Protein AF-A0A7S2CGA9-F1 (afdb_monomer_lite)

Secondary structure (DSSP, 8-state):
--TTS---HHHHHHHHHHHHHHHHHTT--TTS-HHHHHHTTHHHHHHHHHHHHHHHHHH-SSHHHHHHHHHHHHHHHHHHHHSGGGTTTGGG-SSGGG--GGGGT-TTS---SS--GGG-TTHHHHHHHHHHHHHHHHHHHT-TT-HHHHHHHHT--S-----TT------SEETTEE-HHHHHHSHHHHHHHHT-HHHHT---

Sequence (204 aa):
FRRSGEIIRDNVVRAAQLFEQSINVGRCSDQQTVEEWLEGACDIRFGQAAILYNWLGETDTDAAQGQSFTERAQGLLQYLKGTPRFADVAKSWSSPLQINFNQLRFPDVPSRPFWDASKVPLARFFEENFHVFKAELEAIVNDPRDLYEVLRREDGSVESLATPGGWDAVRIVRYGHWFDLFCEMAPRTCELLRSRPELVNCPY

pLDDT: mean 88.88, std 10.61, range [46.53, 98.44]

InterPro domains:
  IPR007803 Aspartyl/asparaginy/proline hydroxylase [PF05118] (127-200)
  IPR027443 Isopenicillin N synthase-like superfamily [G3DSA:2.60.120.330] (104-204)

Foldseek 3Di:
DPPVPDDPLVVLVVQLVVLVVLLVVLVPDLPDDPVSCVVSVNLVSLLSNLVSLQVCLVPDPDVVSSVVSPVVSVVSLVRVCSRPLQVQQSVVDPGSVQRDPCCSVVSNDGRDPDDDLVPVPCSVVCVVCVVLVVVLVVCCCPPPVNNVVVQCVVDPDPPFPPDPPDDTDGDQDDQLDGDVSSCVSRVVVNVSQVVDCCNNVVVD

Organism: NCBI:txid327968

Radius of gyration: 22.38 Å; chains: 1; bounding box: 48×43×55 Å

Structure (mmCIF, N/CA/C/O backbone):
data_AF-A0A7S2CGA9-F1
#
_entry.id   AF-A0A7S2CGA9-F1
#
loop_
_atom_site.group_PDB
_atom_site.id
_atom_site.type_symbol
_atom_site.label_atom_id
_atom_site.label_alt_id
_atom_site.label_comp_id
_atom_site.label_asym_id
_atom_site.label_entity_id
_atom_site.label_seq_id
_atom_site.pdbx_PDB_ins_code
_atom_site.Cartn_x
_atom_site.Cartn_y
_atom_site.Cartn_z
_atom_site.occupancy
_atom_site.B_iso_or_equiv
_atom_site.auth_seq_id
_atom_site.auth_comp_id
_atom_site.auth_asym_id
_atom_site.auth_atom_id
_atom_site.pdbx_PDB_model_num
ATOM 1 N N . PHE A 1 1 ? -4.085 -19.700 11.634 1.00 64.56 1 PHE A N 1
ATOM 2 C CA . PHE A 1 1 ? -4.789 -20.714 10.830 1.00 64.56 1 PHE A CA 1
ATOM 3 C C . PHE A 1 1 ? -4.443 -22.097 11.353 1.00 64.56 1 PHE A C 1
ATOM 5 O O . PHE A 1 1 ? -3.325 -22.286 11.827 1.00 64.56 1 PHE A O 1
ATOM 12 N N . ARG A 1 2 ? -5.372 -23.053 11.301 1.00 75.38 2 ARG A N 1
ATOM 13 C CA . ARG A 1 2 ? -5.038 -24.480 11.429 1.00 75.38 2 ARG A CA 1
ATOM 14 C C . ARG A 1 2 ? -4.412 -24.972 10.120 1.00 75.38 2 ARG A C 1
ATOM 16 O O . ARG A 1 2 ? -4.508 -24.296 9.099 1.00 75.38 2 ARG A O 1
ATOM 23 N N . ARG A 1 3 ? -3.815 -26.171 10.125 1.00 70.06 3 ARG A N 1
ATOM 24 C CA . ARG A 1 3 ? -3.299 -26.812 8.895 1.00 70.06 3 ARG A CA 1
ATOM 25 C C . ARG A 1 3 ? -4.372 -26.985 7.810 1.00 70.06 3 ARG A C 1
ATOM 27 O O . ARG A 1 3 ? -4.032 -27.043 6.641 1.00 70.06 3 ARG A O 1
ATOM 34 N N . SER A 1 4 ? -5.646 -27.028 8.198 1.00 77.44 4 SER A N 1
ATOM 35 C CA . SER A 1 4 ? -6.805 -27.072 7.301 1.00 77.44 4 SER A CA 1
ATOM 36 C C . SER A 1 4 ? -7.130 -25.739 6.612 1.00 77.44 4 SER A C 1
ATOM 38 O O . SER A 1 4 ? -8.080 -25.686 5.842 1.00 77.44 4 SER A O 1
ATOM 40 N N . GLY A 1 5 ? -6.413 -24.652 6.918 1.00 78.44 5 GLY A N 1
ATOM 41 C CA . GLY A 1 5 ? -6.766 -23.302 6.464 1.00 78.44 5 GLY A CA 1
ATOM 42 C C . GLY A 1 5 ? -7.873 -22.640 7.294 1.00 78.44 5 GLY A C 1
ATOM 43 O O . GLY A 1 5 ? -8.221 -21.492 7.045 1.00 78.44 5 GLY A O 1
ATOM 44 N N . GLU A 1 6 ? -8.395 -23.317 8.320 1.00 84.12 6 GLU A N 1
ATOM 45 C CA . GLU A 1 6 ? -9.411 -22.757 9.214 1.00 84.12 6 GLU A CA 1
ATOM 46 C C . GLU A 1 6 ? -8.840 -21.595 10.044 1.00 84.12 6 GLU A C 1
ATOM 48 O O . GLU A 1 6 ? -7.751 -21.691 10.633 1.00 84.12 6 GLU A O 1
ATOM 53 N N . ILE A 1 7 ? -9.584 -20.492 10.116 1.00 85.75 7 ILE A N 1
ATOM 54 C CA . ILE A 1 7 ? -9.244 -19.346 10.959 1.00 85.75 7 ILE A CA 1
ATOM 55 C C . ILE A 1 7 ? -9.584 -19.687 12.410 1.00 85.75 7 ILE A C 1
ATOM 57 O O . ILE A 1 7 ? -10.719 -20.008 12.742 1.00 85.75 7 ILE A O 1
ATOM 61 N N . ILE A 1 8 ? -8.595 -19.582 13.298 1.00 90.56 8 ILE A N 1
ATOM 62 C CA . ILE A 1 8 ? -8.814 -19.742 14.740 1.00 90.56 8 ILE A CA 1
ATOM 63 C C . ILE A 1 8 ? -9.355 -18.407 15.257 1.00 90.56 8 ILE A C 1
ATOM 65 O O . ILE A 1 8 ? -8.571 -17.514 15.579 1.00 90.56 8 ILE A O 1
ATOM 69 N N . ARG A 1 9 ? -10.684 -18.258 15.281 1.00 92.12 9 ARG A N 1
ATOM 70 C CA . ARG A 1 9 ? -11.374 -16.999 15.616 1.00 92.12 9 ARG A CA 1
ATOM 71 C C . ARG A 1 9 ? -10.927 -16.414 16.958 1.00 92.12 9 ARG A C 1
ATOM 73 O O . ARG A 1 9 ? -10.619 -15.230 17.022 1.00 92.12 9 ARG A O 1
ATOM 80 N N . ASP A 1 10 ? -10.763 -17.248 17.983 1.00 94.38 10 ASP A N 1
ATOM 81 C CA . ASP A 1 10 ? -10.274 -16.818 19.303 1.00 94.38 10 ASP A CA 1
ATOM 82 C C . ASP A 1 10 ? -8.905 -16.131 19.243 1.00 94.38 10 ASP A C 1
ATOM 84 O O . ASP A 1 10 ? -8.650 -15.183 19.985 1.00 94.38 10 ASP A O 1
ATOM 88 N N . ASN A 1 11 ? -8.019 -16.566 18.341 1.00 94.56 11 ASN A N 1
ATOM 89 C CA . ASN A 1 11 ? -6.725 -15.910 18.159 1.00 94.56 11 ASN A CA 1
ATOM 90 C C . ASN A 1 11 ? -6.893 -14.522 17.535 1.00 94.56 11 ASN A C 1
ATOM 92 O O . ASN A 1 11 ? -6.149 -13.614 17.891 1.00 94.56 11 ASN A O 1
ATOM 96 N N . VAL A 1 12 ? -7.870 -14.348 16.639 1.00 95.56 12 VAL A N 1
ATOM 97 C CA . VAL A 1 12 ? -8.197 -13.045 16.043 1.00 95.56 12 VAL A CA 1
ATOM 98 C C . VAL A 1 12 ? -8.766 -12.103 17.106 1.00 95.56 12 VAL A C 1
ATOM 100 O O . VAL A 1 12 ? -8.309 -10.969 17.214 1.00 95.56 12 VAL A O 1
ATOM 103 N N . VAL A 1 13 ? -9.681 -12.589 17.954 1.00 97.19 13 VAL A N 1
ATOM 104 C CA . VAL A 1 13 ? -10.225 -11.825 19.093 1.00 97.19 13 VAL A CA 1
ATOM 105 C C . VAL A 1 13 ? -9.109 -11.389 20.042 1.00 97.19 13 VAL A C 1
ATOM 107 O O . VAL A 1 13 ? -9.005 -10.208 20.368 1.00 97.19 13 VAL A O 1
ATOM 110 N N . ARG A 1 14 ? -8.233 -12.318 20.448 1.00 97.62 14 ARG A N 1
ATOM 111 C CA . ARG A 1 14 ? -7.096 -12.012 21.331 1.00 97.62 14 ARG A CA 1
ATOM 112 C C . ARG A 1 14 ? -6.120 -11.026 20.698 1.00 97.62 14 ARG A C 1
ATOM 114 O O . ARG A 1 14 ? -5.618 -10.153 21.395 1.00 97.62 14 ARG A O 1
ATOM 121 N N . ALA A 1 15 ? -5.862 -11.140 19.396 1.00 97.19 15 ALA A N 1
ATOM 122 C CA . ALA A 1 15 ? -5.011 -10.196 18.680 1.00 97.19 15 ALA A CA 1
ATOM 123 C C . ALA A 1 15 ? -5.624 -8.787 18.658 1.00 97.19 15 ALA A C 1
ATOM 125 O O . ALA A 1 15 ? -4.931 -7.826 18.982 1.00 97.19 15 ALA A O 1
ATOM 126 N N . ALA A 1 16 ? -6.922 -8.663 18.355 1.00 97.38 16 ALA A N 1
ATOM 127 C CA . ALA A 1 16 ? -7.625 -7.379 18.366 1.00 97.38 16 ALA A CA 1
ATOM 128 C C . ALA A 1 16 ? -7.571 -6.719 19.755 1.00 97.38 16 ALA A C 1
ATOM 130 O O . ALA A 1 16 ? -7.212 -5.548 19.883 1.00 97.38 16 ALA A O 1
ATOM 131 N N . GLN A 1 17 ? -7.833 -7.505 20.805 1.00 97.88 17 GLN A N 1
ATOM 132 C CA . GLN A 1 17 ? -7.753 -7.055 22.196 1.00 97.88 17 GLN A CA 1
ATOM 133 C C . GLN A 1 17 ? -6.335 -6.645 22.597 1.00 97.88 17 GLN A C 1
ATOM 135 O O . GLN A 1 17 ? -6.172 -5.642 23.284 1.00 97.88 17 GLN A O 1
ATOM 140 N N . LEU A 1 18 ? -5.310 -7.387 22.171 1.00 97.88 18 LEU A N 1
ATOM 141 C CA . LEU A 1 18 ? -3.916 -7.052 22.456 1.00 97.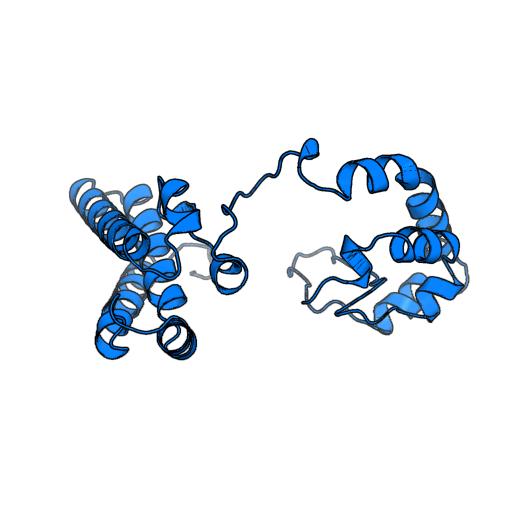88 18 LEU A CA 1
ATOM 142 C C . LEU A 1 18 ? -3.522 -5.718 21.813 1.00 97.88 18 LEU A C 1
ATOM 144 O O . LEU A 1 18 ? -2.912 -4.881 22.479 1.00 97.88 18 LEU A O 1
ATOM 148 N N . PHE A 1 19 ? -3.891 -5.494 20.548 1.00 97.31 19 PHE A N 1
ATOM 149 C CA . PHE A 1 19 ? -3.628 -4.220 19.880 1.00 97.31 19 PHE A CA 1
ATOM 150 C C . PHE A 1 19 ? -4.334 -3.062 20.584 1.00 97.31 19 PHE A C 1
ATOM 152 O O . PHE A 1 19 ? -3.702 -2.052 20.880 1.00 97.31 19 PHE A O 1
ATOM 159 N N . GLU A 1 20 ? -5.599 -3.220 20.952 1.00 97.44 20 GLU A N 1
ATOM 160 C CA . GLU A 1 20 ? -6.330 -2.182 21.679 1.00 97.44 20 GLU A CA 1
ATOM 161 C C . GLU A 1 20 ? -5.778 -1.932 23.089 1.00 97.44 20 GLU A C 1
ATOM 163 O O . GLU A 1 20 ? -5.650 -0.789 23.513 1.00 97.44 20 GLU A O 1
ATOM 168 N N . GLN A 1 21 ? -5.371 -2.970 23.820 1.00 97.81 21 GLN A N 1
ATOM 169 C CA . GLN A 1 21 ? -4.678 -2.792 25.099 1.00 97.81 21 GLN A CA 1
ATOM 170 C C . GLN A 1 21 ? -3.355 -2.044 24.911 1.00 97.81 21 GLN A C 1
ATOM 172 O O . GLN A 1 21 ? -3.010 -1.175 25.714 1.00 97.81 21 GLN A O 1
ATOM 177 N N . SER A 1 22 ? -2.633 -2.340 23.827 1.00 97.44 22 SER A N 1
ATOM 178 C CA . SER A 1 22 ? -1.365 -1.685 23.519 1.00 97.44 22 SER A CA 1
ATOM 179 C C . SER A 1 22 ? -1.512 -0.194 23.201 1.00 97.44 22 SER A C 1
ATOM 181 O O . SER A 1 22 ? -0.554 0.543 23.415 1.00 97.44 22 SER A O 1
ATOM 183 N N . ILE A 1 23 ? -2.690 0.276 22.765 1.00 96.88 23 ILE A N 1
ATOM 184 C CA . ILE A 1 23 ? -2.993 1.713 22.612 1.00 96.88 23 ILE A CA 1
ATOM 185 C C . ILE A 1 23 ? -2.810 2.425 23.956 1.00 96.88 23 ILE A C 1
ATOM 187 O O . ILE A 1 23 ? -2.086 3.416 24.044 1.00 96.88 23 ILE A O 1
ATOM 191 N N . ASN A 1 24 ? -3.401 1.870 25.017 1.00 95.81 24 ASN A N 1
ATOM 192 C CA . ASN A 1 24 ? -3.330 2.440 26.361 1.00 95.81 24 ASN A CA 1
ATOM 193 C C . ASN A 1 24 ? -1.925 2.308 26.963 1.00 95.81 24 ASN A C 1
ATOM 195 O O . ASN A 1 24 ? -1.390 3.270 27.511 1.00 95.81 24 ASN A O 1
ATOM 199 N N . VAL A 1 25 ? -1.301 1.130 26.837 1.00 96.19 25 VAL A N 1
ATOM 200 C CA . VAL A 1 25 ? 0.060 0.884 27.355 1.00 96.19 25 VAL A CA 1
ATOM 201 C C . VAL A 1 25 ? 1.086 1.776 26.658 1.00 96.19 25 VAL A C 1
ATOM 203 O O . VAL A 1 25 ? 1.970 2.330 27.307 1.00 96.19 25 VAL A O 1
ATOM 206 N N . GLY A 1 26 ? 0.939 1.949 25.346 1.00 92.25 26 GLY A N 1
ATOM 207 C CA . GLY A 1 26 ? 1.765 2.823 24.524 1.00 92.25 26 GLY A CA 1
ATOM 208 C C . GLY A 1 26 ? 1.420 4.306 24.631 1.00 92.25 26 GLY A C 1
ATOM 209 O O . GLY A 1 26 ? 2.071 5.108 23.970 1.00 92.25 26 GLY A O 1
ATOM 210 N N . ARG A 1 27 ? 0.426 4.667 25.459 1.00 94.75 27 ARG A N 1
ATOM 211 C CA . ARG A 1 27 ? -0.021 6.045 25.719 1.00 94.75 27 ARG A CA 1
ATOM 212 C C . ARG A 1 27 ? -0.385 6.823 24.455 1.00 94.75 27 ARG A C 1
ATOM 214 O O . ARG A 1 27 ? -0.149 8.025 24.389 1.00 94.75 27 ARG A O 1
ATOM 221 N N . CYS A 1 28 ? -0.963 6.140 23.474 1.00 94.56 28 CYS A N 1
ATOM 222 C CA . CYS A 1 28 ? -1.395 6.781 22.244 1.00 94.56 28 CYS A CA 1
ATOM 223 C C . CYS A 1 28 ? -2.512 7.786 22.550 1.00 94.56 28 CYS A C 1
ATOM 225 O O . CYS A 1 28 ? -3.585 7.394 23.011 1.00 94.56 28 CYS A O 1
ATOM 227 N N . SER A 1 29 ? -2.236 9.071 22.330 1.00 93.88 29 SER A N 1
ATOM 228 C CA . SER A 1 29 ? -3.147 10.190 22.606 1.00 93.88 29 SER A CA 1
ATOM 229 C C . SER A 1 29 ? -3.148 11.227 21.479 1.00 93.88 29 SER A C 1
ATOM 231 O O . SER A 1 29 ? -2.091 11.565 20.953 1.00 93.88 29 SER A O 1
ATOM 233 N N . ASP A 1 30 ? -4.317 11.734 21.098 1.00 89.38 30 ASP A N 1
ATOM 234 C CA . ASP A 1 30 ? -4.511 12.763 20.064 1.00 89.38 30 ASP A CA 1
ATOM 235 C C . ASP A 1 30 ? -3.809 14.095 20.387 1.00 89.38 30 ASP A C 1
ATOM 237 O O . ASP A 1 30 ? -3.682 14.964 19.525 1.00 89.38 30 ASP A O 1
ATOM 241 N N . GLN A 1 31 ? -3.317 14.229 21.619 1.00 91.19 31 GLN A N 1
ATOM 242 C CA . GLN A 1 31 ? -2.488 15.330 22.100 1.00 91.19 31 GLN A CA 1
ATOM 243 C C . GLN A 1 31 ? -0.994 15.169 21.779 1.00 91.19 31 GLN A C 1
ATOM 245 O O . GLN A 1 31 ? -0.240 16.126 21.954 1.00 91.19 31 GLN A O 1
ATOM 250 N N . GLN A 1 32 ? -0.546 13.981 21.363 1.00 91.69 32 GLN A N 1
ATOM 251 C CA . GLN A 1 32 ? 0.849 13.744 20.988 1.00 91.69 32 GLN A CA 1
ATOM 252 C C . GLN A 1 32 ? 1.190 14.443 19.675 1.00 91.69 32 GLN A C 1
ATOM 254 O O . GLN A 1 32 ? 0.353 14.623 18.786 1.00 91.69 32 GLN A O 1
ATOM 259 N N . THR A 1 33 ? 2.463 14.791 19.525 1.00 91.19 33 THR A N 1
ATOM 260 C CA . THR A 1 33 ? 2.998 15.200 18.231 1.00 91.19 33 THR A CA 1
ATOM 261 C C . THR A 1 33 ? 2.936 14.043 17.229 1.00 91.19 33 THR A C 1
ATOM 263 O O . THR A 1 33 ? 2.866 12.864 17.582 1.00 91.19 33 THR A O 1
ATOM 266 N N . VAL A 1 34 ? 2.991 14.378 15.939 1.00 88.19 34 VAL A N 1
ATOM 267 C CA . VAL A 1 34 ? 3.002 13.378 14.860 1.00 88.19 34 VAL A CA 1
ATOM 268 C C . VAL A 1 34 ? 4.208 12.433 14.971 1.00 88.19 34 VAL A C 1
ATOM 270 O O . VAL A 1 34 ? 4.086 11.259 14.628 1.00 88.19 34 VAL A O 1
ATOM 273 N N . GLU A 1 35 ? 5.348 12.936 15.445 1.00 89.56 35 GLU A N 1
ATOM 274 C CA . GLU A 1 35 ? 6.585 12.171 15.625 1.00 89.56 35 GLU A CA 1
ATOM 275 C C . GLU A 1 35 ? 6.451 11.158 16.767 1.00 89.56 35 GLU A C 1
ATOM 277 O O . GLU A 1 35 ? 6.624 9.963 16.539 1.00 89.56 35 GLU A O 1
ATOM 282 N N . GLU A 1 36 ? 5.994 11.592 17.944 1.00 92.38 36 GLU A N 1
ATOM 283 C CA . GLU A 1 36 ? 5.721 10.701 19.083 1.00 92.38 36 GLU A CA 1
ATOM 284 C C . GLU A 1 36 ? 4.691 9.616 18.733 1.00 92.38 36 GLU A C 1
ATOM 286 O O . GLU A 1 36 ? 4.816 8.464 19.152 1.00 92.38 36 GLU A O 1
ATOM 291 N N . TRP A 1 37 ? 3.679 9.966 17.933 1.00 90.88 37 TRP A N 1
ATOM 292 C CA . TRP A 1 37 ? 2.669 9.019 17.464 1.00 90.88 37 TRP A CA 1
ATOM 293 C C . TRP A 1 37 ? 3.280 7.907 16.595 1.00 90.88 37 TRP A C 1
ATOM 295 O O . TRP A 1 37 ? 2.900 6.738 16.720 1.00 90.88 37 TRP A O 1
ATOM 305 N N . LEU A 1 38 ? 4.231 8.265 15.724 1.00 88.81 38 LEU A N 1
ATOM 306 C CA . LEU A 1 38 ? 4.939 7.341 14.837 1.00 88.81 38 LEU A CA 1
ATOM 307 C C . LEU A 1 38 ? 5.965 6.482 15.570 1.00 88.81 38 LEU A C 1
ATOM 309 O O . LEU A 1 38 ? 5.985 5.270 15.373 1.00 88.81 38 LEU A O 1
ATOM 313 N N . GLU A 1 39 ? 6.797 7.083 16.419 1.00 90.56 39 GLU A N 1
ATOM 314 C CA . GLU A 1 39 ? 7.760 6.351 17.251 1.00 90.56 39 GLU A CA 1
ATOM 315 C C . GLU A 1 39 ? 7.043 5.374 18.181 1.00 90.56 39 GLU A C 1
ATOM 317 O O . GLU A 1 39 ? 7.476 4.241 18.402 1.00 90.56 39 GLU A O 1
ATOM 322 N N . GLY A 1 40 ? 5.880 5.799 18.671 1.00 91.88 40 GLY A N 1
ATOM 323 C CA . GLY A 1 40 ? 4.967 4.962 19.412 1.00 91.88 40 GLY A CA 1
ATOM 324 C C . GLY A 1 40 ? 4.318 3.868 18.571 1.00 91.88 40 GLY A C 1
ATOM 325 O O . GLY A 1 40 ? 3.756 2.972 19.174 1.00 91.88 40 GLY A O 1
ATOM 326 N N . ALA A 1 41 ? 4.362 3.873 17.237 1.00 92.44 41 ALA A N 1
ATOM 327 C CA . ALA A 1 41 ? 3.596 2.965 16.371 1.00 92.44 41 ALA A CA 1
ATOM 328 C C . ALA A 1 41 ? 2.079 2.976 16.667 1.00 92.44 41 ALA A C 1
ATOM 330 O O . ALA A 1 41 ? 1.400 1.944 16.614 1.00 92.44 41 ALA A O 1
ATOM 331 N N . CYS A 1 42 ? 1.537 4.133 17.051 1.00 92.81 42 CYS A N 1
ATOM 332 C CA . CYS A 1 42 ? 0.147 4.259 17.482 1.00 92.81 42 CYS A CA 1
ATOM 333 C C . CYS A 1 42 ? -0.846 4.015 16.343 1.00 92.81 42 CYS A C 1
ATOM 335 O O . CYS A 1 42 ? -1.874 3.370 16.536 1.00 92.81 42 CYS A O 1
ATOM 337 N N . ASP A 1 43 ? -0.509 4.440 15.133 1.00 88.81 43 ASP A N 1
ATOM 338 C CA . ASP A 1 43 ? -1.271 4.163 13.919 1.00 88.81 43 ASP A CA 1
ATOM 339 C C . ASP A 1 43 ? -1.431 2.648 13.657 1.00 88.81 43 ASP A C 1
ATOM 341 O O . ASP A 1 43 ? -2.539 2.204 13.358 1.00 88.81 43 ASP A O 1
ATOM 345 N N . ILE A 1 44 ? -0.377 1.841 13.863 1.00 90.56 44 ILE A N 1
ATOM 346 C CA . ILE A 1 44 ? -0.417 0.386 13.677 1.00 90.56 44 ILE A CA 1
ATOM 347 C C . ILE A 1 44 ? -1.372 -0.215 14.702 1.00 90.56 44 ILE A C 1
ATOM 349 O O . ILE A 1 44 ? -2.209 -1.045 14.356 1.00 90.56 44 ILE A O 1
ATOM 353 N N . ARG A 1 45 ? -1.278 0.212 15.964 1.00 94.06 45 ARG A N 1
ATOM 354 C CA . ARG A 1 45 ? -2.116 -0.323 17.046 1.00 94.06 45 ARG A CA 1
ATOM 355 C C . ARG A 1 45 ? -3.595 -0.048 16.809 1.00 94.06 45 ARG A C 1
ATOM 357 O O . ARG A 1 45 ? -4.401 -0.974 16.872 1.00 94.06 45 ARG A O 1
ATOM 364 N N . PHE A 1 46 ? -3.939 1.199 16.495 1.00 93.88 46 PHE A N 1
ATOM 365 C CA . PHE A 1 46 ? -5.314 1.576 16.181 1.00 93.88 46 PHE A CA 1
ATOM 366 C C . PHE A 1 46 ? -5.811 0.905 14.898 1.00 93.88 46 PHE A C 1
ATOM 368 O O . PHE A 1 46 ? -6.885 0.303 14.904 1.00 93.88 46 PHE A O 1
ATOM 375 N N . GLY A 1 47 ? -5.033 0.970 13.814 1.00 91.12 47 GLY A N 1
ATOM 376 C CA . GLY A 1 47 ? -5.414 0.424 12.515 1.00 91.12 47 GLY A CA 1
ATOM 377 C C . GLY A 1 47 ? -5.629 -1.088 12.555 1.00 91.12 47 GLY A C 1
ATOM 378 O O . GLY A 1 47 ? -6.664 -1.572 12.102 1.00 91.12 47 GLY A O 1
ATOM 379 N N . GLN A 1 48 ? -4.706 -1.842 13.162 1.00 92.62 48 GLN A N 1
ATOM 380 C CA . GLN A 1 48 ? -4.836 -3.297 13.286 1.00 92.62 48 GLN A CA 1
ATOM 381 C C . GLN A 1 48 ? -6.017 -3.687 14.176 1.00 92.62 48 GLN A C 1
ATOM 383 O O . GLN A 1 48 ? -6.796 -4.561 13.796 1.00 92.62 48 GLN A O 1
ATOM 388 N N . ALA A 1 49 ? -6.210 -3.024 15.323 1.00 95.81 49 ALA A N 1
ATOM 389 C CA . ALA A 1 49 ? -7.377 -3.281 16.166 1.00 95.81 49 ALA A CA 1
ATOM 390 C C . ALA A 1 49 ? -8.690 -3.023 15.403 1.00 95.81 49 ALA A C 1
ATOM 392 O O . ALA A 1 49 ? -9.581 -3.873 15.414 1.00 95.81 49 ALA A O 1
ATOM 393 N N . ALA A 1 50 ? -8.795 -1.897 14.689 1.00 94.94 50 ALA A N 1
ATOM 394 C CA . ALA A 1 50 ? -9.994 -1.530 13.940 1.00 94.94 50 ALA A CA 1
ATOM 395 C C . ALA A 1 50 ? -10.309 -2.528 12.811 1.00 94.94 50 ALA A C 1
ATOM 397 O O . ALA A 1 50 ? -11.454 -2.959 12.679 1.00 94.94 50 ALA A O 1
ATOM 398 N N . ILE A 1 51 ? -9.301 -2.947 12.036 1.00 92.69 51 ILE A N 1
ATOM 399 C CA . ILE A 1 51 ? -9.465 -3.931 10.953 1.00 92.69 51 ILE A CA 1
ATOM 400 C C . ILE A 1 51 ? -9.890 -5.296 11.509 1.00 92.69 51 ILE A C 1
ATOM 402 O O . ILE A 1 51 ? -10.824 -5.908 10.987 1.00 92.69 51 ILE A O 1
ATOM 406 N N . LEU A 1 52 ? -9.244 -5.771 12.580 1.00 95.38 52 LEU A N 1
ATOM 407 C CA . LEU A 1 52 ? -9.560 -7.072 13.174 1.00 95.38 52 LEU A CA 1
ATOM 408 C C . LEU A 1 52 ? -10.969 -7.088 13.775 1.00 95.38 52 LEU A C 1
ATOM 410 O O . LEU A 1 52 ? -11.702 -8.053 13.562 1.00 95.38 52 LEU A O 1
ATOM 414 N N . TYR A 1 53 ? -11.381 -6.026 14.477 1.00 97.94 53 TYR A N 1
ATOM 415 C CA . TYR A 1 53 ? -12.750 -5.922 14.981 1.00 97.94 53 TYR A CA 1
ATOM 416 C C . TYR A 1 53 ? -13.784 -5.805 13.864 1.00 97.94 53 TYR A C 1
ATOM 418 O O . TYR A 1 53 ? -14.838 -6.424 13.973 1.00 97.94 53 TYR A O 1
ATOM 426 N N . ASN A 1 54 ? -13.490 -5.090 12.775 1.00 96.19 54 ASN A N 1
ATOM 427 C CA . ASN A 1 54 ? -14.397 -5.039 11.629 1.00 96.19 54 ASN A CA 1
ATOM 428 C C . ASN A 1 54 ? -14.590 -6.433 11.019 1.00 96.19 54 ASN A C 1
ATOM 430 O O . ASN A 1 54 ? -15.721 -6.870 10.832 1.00 96.19 54 ASN A O 1
ATOM 434 N N . TRP A 1 55 ? -13.493 -7.160 10.774 1.00 95.12 55 TRP A N 1
ATOM 435 C CA . TRP A 1 55 ? -13.562 -8.528 10.257 1.00 95.12 55 TRP A CA 1
ATOM 436 C C . TRP A 1 55 ? -14.339 -9.454 11.197 1.00 95.12 55 TRP A C 1
ATOM 438 O O . TRP A 1 55 ? -15.166 -10.241 10.742 1.00 95.12 55 TRP A O 1
ATOM 448 N N . LEU A 1 56 ? -14.109 -9.354 12.511 1.00 96.88 56 LEU A N 1
ATOM 449 C CA . LEU A 1 56 ? -14.878 -10.109 13.498 1.00 96.88 56 LEU A CA 1
ATOM 450 C C . LEU A 1 56 ? -16.367 -9.752 13.416 1.00 96.88 56 LEU A C 1
ATOM 452 O O . LEU A 1 56 ? -17.184 -10.663 13.362 1.00 96.88 56 LEU A O 1
ATOM 456 N N . GLY A 1 57 ? -16.720 -8.470 13.338 1.00 97.06 57 GLY A N 1
ATOM 457 C CA . GLY A 1 57 ? -18.107 -8.020 13.218 1.00 97.06 57 GLY A CA 1
ATOM 458 C C . GLY A 1 57 ? -18.829 -8.575 11.989 1.00 97.06 57 GLY A C 1
ATOM 459 O O . GLY A 1 57 ? -19.944 -9.071 12.110 1.00 97.06 57 GLY A O 1
ATOM 460 N N . GLU A 1 58 ? -18.169 -8.568 10.828 1.00 95.69 58 GLU A N 1
ATOM 461 C CA . GLU A 1 58 ? -18.731 -9.062 9.560 1.00 95.69 58 GLU A CA 1
ATOM 462 C C . GLU A 1 58 ? -18.866 -10.589 9.493 1.00 95.69 58 GLU A C 1
ATOM 464 O O . GLU A 1 58 ? -19.666 -11.108 8.717 1.00 95.69 58 GLU A O 1
ATOM 469 N N . THR A 1 59 ? -18.061 -11.319 10.267 1.00 95.25 59 THR A N 1
ATOM 470 C CA . THR A 1 59 ? -17.943 -12.783 10.158 1.00 95.25 59 THR A CA 1
ATOM 471 C C . THR A 1 59 ? -18.439 -13.539 11.386 1.00 95.25 59 THR A C 1
ATOM 473 O O . THR A 1 59 ? -18.295 -14.762 11.436 1.00 95.25 59 THR A O 1
ATOM 476 N N . ASP A 1 60 ? -18.966 -12.849 12.402 1.00 95.38 60 ASP A N 1
ATOM 477 C CA . ASP A 1 60 ? -19.541 -13.523 13.566 1.00 95.38 60 ASP A CA 1
ATOM 478 C C . ASP A 1 60 ? -20.869 -14.197 13.215 1.00 95.38 60 ASP A C 1
ATOM 480 O O . ASP A 1 60 ? -21.662 -13.694 12.423 1.00 95.38 60 ASP A O 1
ATOM 484 N N . THR A 1 61 ? -21.108 -15.354 13.821 1.00 94.19 61 THR A N 1
ATOM 485 C CA . THR A 1 61 ? -22.383 -16.064 13.710 1.00 94.19 61 THR A CA 1
ATOM 486 C C . THR A 1 61 ? -23.386 -15.598 14.760 1.00 94.19 61 THR A C 1
ATOM 488 O O . THR A 1 61 ? -24.589 -15.752 14.560 1.00 94.19 61 THR A O 1
ATOM 491 N N . ASP A 1 62 ? -22.910 -15.042 15.878 1.00 96.88 62 ASP A N 1
ATOM 492 C CA . ASP A 1 62 ? -23.745 -14.382 16.874 1.00 96.88 62 ASP A CA 1
ATOM 493 C C . ASP A 1 62 ? -23.887 -12.898 16.509 1.00 96.88 62 ASP A C 1
ATOM 495 O O . ASP A 1 62 ? -22.927 -12.125 16.541 1.00 96.88 62 ASP A O 1
ATOM 499 N N . ALA A 1 63 ? -25.112 -12.489 16.177 1.00 96.44 63 ALA A N 1
ATOM 500 C CA . ALA A 1 63 ? -25.413 -11.123 15.765 1.00 96.44 63 ALA A CA 1
ATOM 501 C C . ALA A 1 63 ? -25.106 -10.079 16.853 1.00 96.44 63 ALA A C 1
ATOM 503 O O . ALA A 1 63 ? -24.642 -8.985 16.532 1.00 96.44 63 ALA A O 1
ATOM 504 N N . ALA A 1 64 ? -25.338 -10.392 18.131 1.00 97.69 64 ALA A N 1
ATOM 505 C CA . ALA A 1 64 ? -25.075 -9.456 19.222 1.00 97.69 64 ALA A CA 1
ATOM 506 C C . ALA A 1 64 ? -23.567 -9.274 19.430 1.00 97.69 64 ALA A C 1
ATOM 508 O O . ALA A 1 64 ? -23.082 -8.152 19.605 1.00 97.69 64 ALA A O 1
ATOM 509 N N . GLN A 1 65 ? -22.812 -10.370 19.350 1.00 97.19 65 GLN A N 1
ATOM 510 C CA . GLN A 1 65 ? -21.357 -10.322 19.436 1.00 97.19 65 GLN A CA 1
ATOM 511 C C . GLN A 1 65 ? -20.739 -9.604 18.225 1.00 97.19 65 GLN A C 1
ATOM 513 O O . GLN A 1 65 ? -19.880 -8.735 18.396 1.00 97.19 65 GLN A O 1
ATOM 518 N N . GLY A 1 66 ? -21.215 -9.903 17.013 1.00 97.44 66 GLY A N 1
ATOM 519 C CA . GLY A 1 66 ? -20.790 -9.230 15.784 1.00 97.44 66 GLY A CA 1
ATOM 520 C C . GLY A 1 66 ? -21.060 -7.721 15.813 1.00 97.44 66 GLY A C 1
ATOM 521 O O . GLY A 1 66 ? -20.187 -6.919 15.462 1.00 97.44 66 GLY A O 1
ATOM 522 N N . GLN A 1 67 ? -22.224 -7.311 16.323 1.00 98.00 67 GLN A N 1
ATOM 523 C CA . GLN A 1 67 ? -22.554 -5.899 16.523 1.00 98.00 67 GLN A CA 1
ATOM 524 C C . GLN A 1 67 ? -21.589 -5.228 17.513 1.00 98.00 67 GLN A C 1
ATOM 526 O O . GLN A 1 67 ? -21.068 -4.152 17.221 1.00 98.00 67 GLN A O 1
ATOM 531 N N . SER A 1 68 ? -21.267 -5.887 18.632 1.00 98.31 68 SER A N 1
ATOM 532 C CA . SER A 1 68 ? -20.297 -5.364 19.604 1.00 98.31 68 SER A CA 1
ATOM 533 C C . SER A 1 68 ? -18.908 -5.154 18.989 1.00 98.31 68 SER A C 1
ATOM 535 O O . SER A 1 68 ? -18.272 -4.123 19.217 1.00 98.31 68 SER A O 1
ATOM 537 N N . PHE A 1 69 ? -18.428 -6.086 18.161 1.00 98.31 69 PHE A N 1
ATOM 538 C CA . PHE A 1 69 ? -17.161 -5.900 17.450 1.00 98.31 69 PHE A CA 1
ATOM 539 C C . PHE A 1 69 ? -17.222 -4.747 16.444 1.00 98.31 69 PHE A C 1
ATOM 541 O O . PHE A 1 69 ? -16.298 -3.936 16.388 1.00 98.31 69 PHE A O 1
ATOM 548 N N . THR A 1 70 ? -18.327 -4.621 15.710 1.00 97.75 70 THR A N 1
ATOM 549 C CA . THR A 1 70 ? -18.542 -3.516 14.766 1.00 97.75 70 THR A CA 1
ATOM 550 C C . THR A 1 70 ? -18.491 -2.160 15.473 1.00 97.75 70 THR A C 1
ATOM 552 O O . THR A 1 70 ? -17.806 -1.248 15.012 1.00 97.75 70 THR A O 1
ATOM 555 N N . GLU A 1 71 ? -19.143 -2.029 16.627 1.00 98.12 71 GLU A N 1
ATOM 556 C CA . GLU A 1 71 ? -19.129 -0.803 17.434 1.00 98.12 71 GLU A CA 1
ATOM 557 C C . GLU A 1 71 ? -17.720 -0.429 17.897 1.00 98.12 71 GLU A C 1
ATOM 559 O O . GLU A 1 71 ? -17.329 0.736 17.808 1.00 98.12 71 GLU A O 1
ATOM 564 N N . ARG A 1 72 ? -16.916 -1.412 18.319 1.00 98.12 72 ARG A N 1
ATOM 565 C CA . ARG A 1 72 ? -15.515 -1.176 18.703 1.00 98.12 72 ARG A CA 1
ATOM 566 C C . ARG A 1 72 ? -14.666 -0.733 17.518 1.00 98.12 72 ARG A C 1
ATOM 568 O O . ARG A 1 72 ? -13.907 0.226 17.644 1.00 98.12 72 ARG A O 1
ATOM 575 N N . ALA A 1 73 ? -14.820 -1.380 16.363 1.00 97.50 73 ALA A N 1
ATOM 576 C CA . ALA A 1 73 ? -14.121 -0.993 15.140 1.00 97.50 73 ALA A CA 1
ATOM 577 C C . ALA A 1 73 ? -14.458 0.451 14.731 1.00 97.50 73 ALA A C 1
ATOM 579 O O . ALA A 1 73 ? -13.565 1.237 14.411 1.00 97.50 73 ALA A O 1
ATOM 580 N N . GLN A 1 74 ? -15.742 0.818 14.797 1.00 97.06 74 GLN A N 1
ATOM 581 C CA . GLN A 1 74 ? -16.206 2.172 14.503 1.00 97.06 74 GLN A CA 1
ATOM 582 C C . GLN A 1 74 ? -15.706 3.187 15.531 1.00 97.06 74 GLN A C 1
ATOM 584 O O . GLN A 1 74 ? -15.264 4.262 15.139 1.00 97.06 74 GLN A O 1
ATOM 589 N N . GLY A 1 75 ? -15.700 2.853 16.823 1.00 97.06 75 GLY A N 1
ATOM 590 C CA . GLY A 1 75 ? -15.146 3.715 17.869 1.00 97.06 75 GLY A CA 1
ATOM 591 C C . GLY A 1 75 ? -13.667 4.041 17.639 1.00 97.06 75 GLY A C 1
ATOM 592 O O . GLY A 1 75 ? -13.278 5.208 17.691 1.00 97.06 75 GLY A O 1
ATOM 593 N N . LEU A 1 76 ? -12.859 3.034 17.292 1.00 96.06 76 LEU A N 1
ATOM 594 C CA . LEU A 1 76 ? -11.446 3.219 16.943 1.00 96.06 76 LEU A CA 1
ATOM 595 C C . LEU A 1 76 ? -11.269 4.073 15.682 1.00 96.06 76 LEU A C 1
ATOM 597 O O . LEU A 1 76 ? -10.413 4.956 15.653 1.00 96.06 76 LEU A O 1
ATOM 601 N N . LEU A 1 77 ? -12.098 3.855 14.656 1.00 94.50 77 LEU A N 1
ATOM 602 C CA . LEU A 1 77 ? -12.096 4.696 13.462 1.00 94.50 77 LEU A CA 1
ATOM 603 C C . LEU A 1 77 ? -12.429 6.155 13.807 1.00 94.50 77 LEU A C 1
ATOM 605 O O . LEU A 1 77 ? -11.727 7.053 13.354 1.00 94.50 77 LEU A O 1
ATOM 609 N N . GLN A 1 78 ? -13.470 6.412 14.606 1.00 95.00 78 GLN A N 1
ATOM 610 C CA . GLN A 1 78 ? -13.832 7.781 14.991 1.00 95.00 78 GLN A CA 1
ATOM 611 C C . GLN A 1 78 ? -12.711 8.469 15.772 1.00 95.00 78 GLN A C 1
ATOM 613 O O . GLN A 1 78 ? -12.444 9.644 15.528 1.00 95.00 78 GLN A O 1
ATOM 618 N N . TYR A 1 79 ? -12.015 7.737 16.645 1.00 94.94 79 TYR A N 1
ATOM 619 C CA . TYR A 1 79 ? -10.834 8.258 17.329 1.00 94.94 79 TYR A CA 1
ATOM 620 C C . TYR A 1 79 ? -9.750 8.683 16.328 1.00 94.94 79 TYR A C 1
ATOM 622 O O . TYR A 1 79 ? -9.268 9.817 16.361 1.00 94.94 79 TYR A O 1
ATOM 630 N N . LEU A 1 80 ? -9.401 7.798 15.387 1.00 91.56 80 LEU A N 1
ATOM 631 C CA . LEU A 1 80 ? -8.398 8.088 14.361 1.00 91.56 80 LEU A CA 1
ATOM 632 C C . LEU A 1 80 ? -8.773 9.300 13.503 1.00 91.56 80 LEU A C 1
ATOM 634 O O . LEU A 1 80 ? -7.904 10.102 13.172 1.00 91.56 80 LEU A O 1
ATOM 638 N N . LYS A 1 81 ? -10.061 9.477 13.184 1.00 91.00 81 LYS A N 1
ATOM 639 C CA . LYS A 1 81 ? -10.550 10.649 12.439 1.00 91.00 81 LYS A CA 1
ATOM 640 C C . LYS A 1 81 ? -10.327 11.972 13.178 1.00 91.00 81 LYS A C 1
ATOM 642 O O . LYS A 1 81 ? -10.258 13.008 12.523 1.00 91.00 81 LYS A O 1
ATOM 647 N N . GLY A 1 82 ? -10.242 11.943 14.509 1.00 90.31 82 GLY A N 1
ATOM 648 C CA . GLY A 1 82 ? -9.939 13.107 15.345 1.00 90.31 82 GLY A CA 1
ATOM 649 C C . GLY A 1 82 ? -8.445 13.367 15.544 1.00 90.31 82 GLY A C 1
ATOM 650 O O . GLY A 1 82 ? -8.072 14.444 15.997 1.00 90.31 82 GLY A O 1
ATOM 651 N N . THR A 1 83 ? -7.576 12.416 15.192 1.00 89.81 83 THR A N 1
ATOM 652 C CA . THR A 1 83 ? -6.130 12.562 15.385 1.00 89.81 83 THR A CA 1
ATOM 653 C C . THR A 1 83 ? -5.556 13.539 14.346 1.00 89.81 83 THR A C 1
ATOM 655 O O . THR A 1 83 ? -5.744 13.306 13.147 1.00 89.81 83 THR A O 1
ATOM 658 N N . PRO A 1 84 ? -4.801 14.587 14.745 1.00 87.88 84 PRO A N 1
ATOM 659 C CA . PRO A 1 84 ? -4.285 15.606 13.821 1.00 87.88 84 PRO A CA 1
ATOM 660 C C . PRO A 1 84 ? -3.519 15.036 12.624 1.00 87.88 84 PRO A C 1
ATOM 662 O O . PRO A 1 84 ? -3.657 15.522 11.505 1.00 87.88 84 PRO A O 1
ATOM 665 N N . ARG A 1 85 ? -2.775 13.946 12.846 1.00 86.00 85 ARG A N 1
ATOM 666 C CA . ARG A 1 85 ? -2.028 13.215 11.815 1.00 86.00 85 ARG A CA 1
ATOM 667 C C . ARG A 1 85 ? -2.879 12.795 10.610 1.00 86.00 85 ARG A C 1
ATOM 669 O O . ARG A 1 85 ? -2.354 12.736 9.506 1.00 86.00 85 ARG A O 1
ATOM 676 N N . PHE A 1 86 ? -4.155 12.474 10.816 1.00 88.81 86 PHE A N 1
ATOM 677 C CA . PHE A 1 86 ? -5.040 11.937 9.779 1.00 88.81 86 PHE A CA 1
ATOM 678 C C . PHE A 1 86 ? -6.115 12.930 9.332 1.00 88.81 86 PHE A C 1
ATOM 680 O O . PHE A 1 86 ? -7.017 12.547 8.588 1.00 88.81 86 PHE A O 1
ATOM 687 N N . ALA A 1 87 ? -6.046 14.193 9.765 1.00 86.19 87 ALA A N 1
ATOM 688 C CA . ALA A 1 87 ? -7.100 15.182 9.543 1.00 86.19 87 ALA A CA 1
ATOM 689 C C . ALA A 1 87 ? -7.490 15.343 8.058 1.00 86.19 87 ALA A C 1
ATOM 691 O O . ALA A 1 87 ? -8.674 15.512 7.740 1.00 86.19 87 ALA A O 1
ATOM 692 N N . ASP A 1 88 ? -6.515 15.236 7.153 1.00 85.88 88 ASP A N 1
ATOM 693 C CA . ASP A 1 88 ? -6.723 15.410 5.714 1.00 85.88 88 ASP A CA 1
ATOM 694 C C . ASP A 1 88 ? -7.458 14.222 5.079 1.00 85.88 88 ASP A C 1
ATOM 696 O O . ASP A 1 88 ? -8.434 14.404 4.342 1.00 85.88 88 ASP A O 1
ATOM 700 N N . VAL A 1 89 ? -7.057 12.992 5.412 1.00 87.56 89 VAL A N 1
ATOM 701 C CA . VAL A 1 89 ? -7.634 11.771 4.830 1.00 87.56 89 VAL A CA 1
ATOM 702 C C . VAL A 1 89 ? -8.883 11.285 5.566 1.00 87.56 89 VAL A C 1
ATOM 704 O O . VAL A 1 89 ? -9.718 10.604 4.964 1.00 87.56 89 VAL A O 1
ATOM 707 N N . ALA A 1 90 ? -9.065 11.658 6.837 1.00 89.12 90 ALA A N 1
ATOM 708 C CA . ALA A 1 90 ? -10.141 11.181 7.705 1.00 89.12 90 ALA A CA 1
ATOM 709 C C . ALA A 1 90 ? -11.531 11.356 7.080 1.00 89.12 90 ALA A C 1
ATOM 711 O O . ALA A 1 90 ? -12.409 10.509 7.238 1.00 89.12 90 ALA A O 1
ATOM 712 N N . LYS A 1 91 ? -11.740 12.426 6.307 1.00 88.38 91 LYS A N 1
ATOM 713 C CA . LYS A 1 91 ? -13.009 12.696 5.609 1.00 88.38 91 LYS A CA 1
ATOM 714 C C . LYS A 1 91 ? -13.363 11.628 4.572 1.00 88.38 91 LYS A C 1
ATOM 716 O O . LYS A 1 91 ? -14.539 11.444 4.272 1.00 88.38 91 LYS A O 1
ATOM 721 N N . SER A 1 92 ? -12.365 10.930 4.035 1.00 87.88 92 SER A N 1
ATOM 722 C CA . SER A 1 92 ? -12.553 9.849 3.066 1.00 87.88 92 SER A CA 1
ATOM 723 C C . SER A 1 92 ? -12.915 8.507 3.709 1.00 87.88 92 SER A C 1
ATOM 725 O O . SER A 1 92 ? -13.359 7.605 2.999 1.00 87.88 92 SER A O 1
ATOM 727 N N . TRP A 1 93 ? -12.762 8.375 5.032 1.00 89.44 93 TRP A N 1
ATOM 728 C CA . TRP A 1 93 ? -13.037 7.133 5.746 1.00 89.44 93 TRP A CA 1
ATOM 729 C C . TRP A 1 93 ? -14.494 7.041 6.208 1.00 89.44 93 TRP A C 1
ATOM 731 O O . TRP A 1 93 ? -14.947 7.740 7.121 1.00 89.44 93 TRP A O 1
ATOM 741 N N . SER A 1 94 ? -15.221 6.120 5.596 1.00 90.50 94 SER A N 1
ATOM 742 C CA . SER A 1 94 ? -16.538 5.628 5.991 1.00 90.50 94 SER A CA 1
ATOM 743 C C . SER A 1 94 ? -16.493 4.239 6.643 1.00 90.50 94 SER A C 1
ATOM 745 O O . SER A 1 94 ? -17.494 3.812 7.206 1.00 90.50 94 SER A O 1
ATOM 747 N N . SER A 1 95 ? -15.370 3.517 6.557 1.00 90.00 95 SER A N 1
ATOM 748 C CA . SER A 1 95 ? -15.209 2.161 7.101 1.00 90.00 95 SER A CA 1
ATOM 749 C C . SER A 1 95 ? -13.786 1.927 7.633 1.00 90.00 95 SER A C 1
ATOM 751 O O . SER A 1 95 ? -12.836 2.434 7.032 1.00 90.00 95 SER A O 1
ATOM 753 N N . PRO A 1 96 ? -13.606 1.114 8.697 1.00 89.38 96 PRO A N 1
ATOM 754 C CA . PRO A 1 96 ? -12.290 0.665 9.154 1.00 89.38 96 PRO A CA 1
ATOM 755 C C . PRO A 1 96 ? -11.448 -0.012 8.063 1.00 89.38 96 PRO A C 1
ATOM 757 O O . PRO A 1 96 ? -10.225 0.067 8.099 1.00 89.38 96 PRO A O 1
ATOM 760 N N . LEU A 1 97 ? -12.083 -0.625 7.056 1.00 85.88 97 LEU A N 1
ATOM 761 C CA . LEU A 1 97 ? -11.395 -1.277 5.932 1.00 85.88 97 LEU A CA 1
ATOM 762 C C . LEU A 1 97 ? -10.707 -0.294 4.972 1.00 85.88 97 LEU A C 1
ATOM 764 O O . LEU A 1 97 ? -9.939 -0.708 4.107 1.00 85.88 97 LEU A O 1
ATOM 768 N N . GLN A 1 98 ? -10.993 1.003 5.092 1.00 86.44 98 GLN A N 1
ATOM 769 C CA . GLN A 1 98 ? -10.328 2.052 4.314 1.00 86.44 98 GLN A CA 1
ATOM 770 C C . GLN A 1 98 ? -9.062 2.578 5.003 1.00 86.44 98 GLN A C 1
ATOM 772 O O . GLN A 1 98 ? -8.357 3.417 4.440 1.00 86.44 98 GLN A O 1
ATOM 777 N N . ILE A 1 99 ? -8.751 2.084 6.203 1.00 84.50 99 ILE A N 1
ATOM 778 C CA . ILE A 1 99 ? -7.458 2.289 6.852 1.00 84.50 99 ILE A CA 1
ATOM 779 C C . ILE A 1 99 ? -6.481 1.276 6.251 1.00 84.50 99 ILE A C 1
ATOM 781 O O . ILE A 1 99 ? -6.807 0.098 6.114 1.00 84.50 99 ILE A O 1
ATOM 785 N N . ASN A 1 100 ? -5.274 1.706 5.886 1.00 78.81 100 ASN A N 1
ATOM 786 C CA . ASN A 1 100 ? -4.229 0.773 5.466 1.00 78.81 100 ASN A CA 1
ATOM 787 C C . ASN A 1 100 ? -2.863 1.149 6.038 1.00 78.81 100 ASN A C 1
ATOM 789 O O . ASN A 1 100 ? -2.623 2.275 6.461 1.00 78.81 100 ASN A O 1
ATOM 793 N N . PHE A 1 101 ? -1.943 0.192 5.990 1.00 74.50 101 PHE A N 1
ATOM 794 C CA . PHE A 1 101 ? -0.572 0.348 6.483 1.00 74.50 101 PHE A CA 1
ATOM 795 C C . PHE A 1 101 ? 0.198 1.450 5.741 1.00 74.50 101 PHE A C 1
ATOM 797 O O . PHE A 1 101 ? 1.111 2.042 6.300 1.00 74.50 101 PHE A O 1
ATOM 804 N N . ASN A 1 102 ? -0.179 1.767 4.498 1.00 77.81 102 ASN A N 1
ATOM 805 C CA . ASN A 1 102 ? 0.481 2.812 3.717 1.00 77.81 102 ASN A CA 1
ATOM 806 C C . ASN A 1 102 ? 0.171 4.227 4.228 1.00 77.81 102 ASN A C 1
ATOM 808 O O . ASN A 1 102 ? 0.942 5.136 3.938 1.00 77.81 102 ASN A O 1
ATOM 812 N N . GLN A 1 103 ? -0.874 4.422 5.040 1.00 78.31 103 GLN A N 1
ATOM 813 C CA . GLN A 1 103 ? -1.175 5.717 5.676 1.00 78.31 103 GLN A CA 1
ATOM 814 C C . GLN A 1 103 ? -0.115 6.143 6.708 1.00 78.31 103 GLN A C 1
ATOM 816 O O . GLN A 1 103 ? -0.054 7.309 7.100 1.00 78.31 103 GLN A O 1
ATOM 821 N N . LEU A 1 104 ? 0.785 5.234 7.105 1.00 70.25 104 LEU A N 1
ATOM 822 C CA . LEU A 1 104 ? 2.039 5.581 7.782 1.00 70.25 104 LEU A CA 1
ATOM 823 C C . LEU A 1 104 ? 2.906 6.530 6.962 1.00 70.25 104 LEU A C 1
ATOM 825 O O . LEU A 1 104 ? 3.500 7.466 7.494 1.00 70.25 104 LEU A O 1
ATOM 829 N N . ARG A 1 105 ? 2.996 6.259 5.664 1.00 75.06 105 ARG A N 1
ATOM 830 C CA . ARG A 1 105 ? 3.875 6.977 4.745 1.00 75.06 105 ARG A CA 1
ATOM 831 C C . ARG A 1 105 ? 3.127 8.053 3.964 1.00 75.06 105 ARG A C 1
ATOM 833 O O . ARG A 1 105 ? 3.727 9.061 3.621 1.00 75.06 105 ARG A O 1
ATOM 840 N N . PHE A 1 106 ? 1.830 7.851 3.738 1.00 81.94 106 PHE A N 1
ATOM 841 C CA . PHE A 1 106 ? 0.959 8.722 2.946 1.00 81.94 106 PHE A CA 1
ATOM 842 C C . PHE A 1 106 ? -0.327 9.054 3.731 1.00 81.94 106 PHE A C 1
ATOM 844 O O . PHE A 1 106 ? -1.395 8.517 3.424 1.00 81.94 106 PHE A O 1
ATOM 851 N N . PRO A 1 107 ? -0.235 9.867 4.802 1.00 77.25 107 PRO A N 1
ATOM 852 C CA . PRO A 1 107 ? -1.355 10.138 5.712 1.00 77.25 107 PRO A CA 1
ATOM 853 C C . PRO A 1 107 ? -2.455 11.022 5.103 1.00 77.25 107 PRO A C 1
ATOM 855 O O . PRO A 1 107 ? -3.522 11.166 5.686 1.00 77.25 107 PRO A O 1
ATOM 858 N N . ASP A 1 108 ? -2.199 11.613 3.946 1.00 80.88 108 ASP A N 1
ATOM 859 C CA . ASP A 1 108 ? -3.034 12.563 3.214 1.00 80.88 108 ASP A CA 1
ATOM 860 C C . ASP A 1 108 ? -3.730 11.934 1.994 1.00 80.88 108 ASP A C 1
ATOM 862 O O . ASP A 1 108 ? -4.637 12.522 1.400 1.00 80.88 108 ASP A O 1
ATOM 866 N N . VAL A 1 109 ? -3.349 10.707 1.634 1.00 81.25 109 VAL A N 1
ATOM 867 C CA . VAL A 1 109 ? -3.814 10.032 0.422 1.00 81.25 109 VAL A CA 1
ATOM 868 C C . VAL A 1 109 ? -4.882 8.985 0.765 1.00 81.25 109 VAL A C 1
ATOM 870 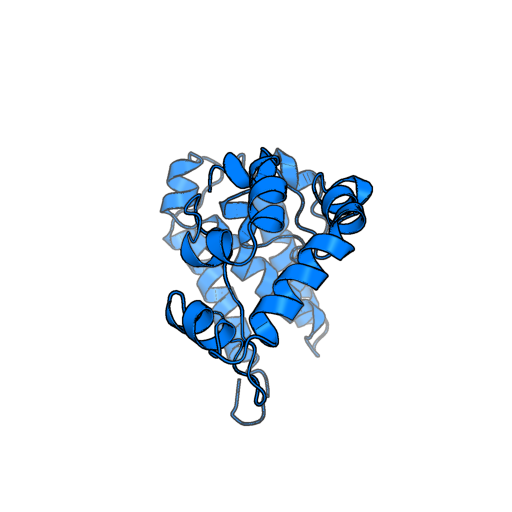O O . VAL A 1 109 ? -4.612 8.043 1.514 1.00 81.25 109 VAL A O 1
ATOM 873 N N . PRO A 1 110 ? -6.103 9.080 0.198 1.00 81.31 110 PRO A N 1
ATOM 874 C CA . PRO A 1 110 ? -7.139 8.078 0.416 1.00 81.31 110 PRO A CA 1
ATOM 875 C C . PRO A 1 110 ? -6.704 6.690 -0.046 1.00 81.31 110 PRO A C 1
ATOM 877 O O . PRO A 1 110 ? -6.370 6.478 -1.209 1.00 81.31 110 PRO A O 1
ATOM 880 N N . S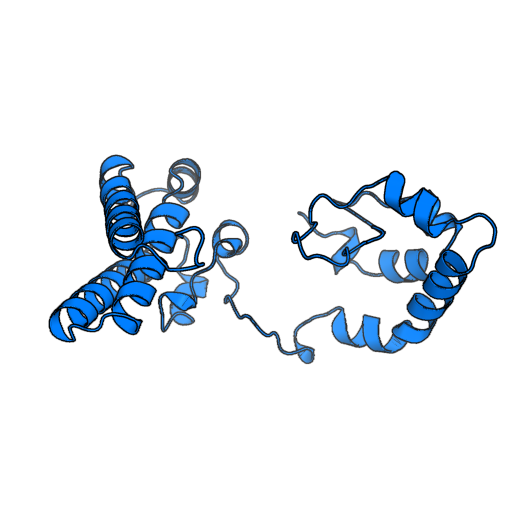ER A 1 111 ? -6.799 5.713 0.845 1.00 79.81 111 SER A N 1
ATOM 881 C CA . SER A 1 111 ? -6.442 4.335 0.534 1.00 79.81 111 SER A CA 1
ATOM 882 C C . SER A 1 111 ? -7.562 3.646 -0.231 1.00 79.81 111 SER A C 1
ATOM 884 O O . SER A 1 111 ? -8.646 3.410 0.304 1.00 79.81 111 SER A O 1
ATOM 886 N N . ARG A 1 112 ? -7.304 3.314 -1.498 1.00 77.88 112 ARG A N 1
ATOM 887 C CA . ARG A 1 112 ? -8.228 2.549 -2.340 1.00 77.88 112 ARG A CA 1
ATOM 888 C C . ARG A 1 112 ? -7.510 1.376 -3.006 1.00 77.88 112 ARG A C 1
ATOM 890 O O . ARG A 1 112 ? -6.364 1.536 -3.420 1.00 77.88 112 ARG A O 1
ATOM 897 N N . PRO A 1 113 ? -8.176 0.213 -3.138 1.00 80.25 113 PRO A N 1
ATOM 898 C CA . PRO A 1 113 ? -7.604 -0.929 -3.851 1.00 80.25 113 PRO A CA 1
ATOM 899 C C . PRO A 1 113 ? -7.503 -0.678 -5.362 1.00 80.25 113 PRO A C 1
ATOM 901 O O . PRO A 1 113 ? -6.661 -1.271 -6.025 1.00 80.25 113 PRO A O 1
ATOM 904 N N . PHE A 1 114 ? -8.335 0.220 -5.898 1.00 84.31 114 PHE A N 1
ATOM 905 C CA . PHE A 1 114 ? -8.356 0.580 -7.311 1.00 84.31 114 PHE A CA 1
ATOM 906 C C . PHE A 1 114 ? -8.254 2.094 -7.473 1.00 84.31 114 PHE A C 1
ATOM 908 O O . PHE A 1 114 ? -8.960 2.854 -6.799 1.00 84.31 114 PHE A O 1
ATOM 915 N N . TRP A 1 115 ? -7.386 2.509 -8.391 1.00 84.62 115 TRP A N 1
ATOM 916 C CA . TRP A 1 115 ? -7.139 3.901 -8.742 1.00 84.62 115 TRP A CA 1
ATOM 917 C C . TRP A 1 115 ? -7.683 4.182 -10.135 1.00 84.62 115 TRP A C 1
ATOM 919 O O . TRP A 1 115 ? -7.581 3.356 -11.037 1.00 84.62 115 TRP A O 1
ATOM 929 N N . ASP A 1 116 ? -8.263 5.364 -10.300 1.00 87.69 116 ASP A N 1
ATOM 930 C CA . ASP A 1 116 ? -8.654 5.865 -11.610 1.00 87.69 116 ASP A CA 1
ATOM 931 C C . ASP A 1 116 ? -7.384 6.182 -12.409 1.00 87.69 116 ASP A C 1
ATOM 933 O O . ASP A 1 116 ? -6.578 7.010 -11.979 1.00 87.69 116 ASP A O 1
ATOM 937 N N . ALA A 1 117 ? -7.204 5.523 -13.556 1.00 89.25 117 ALA A N 1
ATOM 938 C CA . ALA A 1 117 ? -6.024 5.676 -14.403 1.00 89.25 117 ALA A CA 1
ATOM 939 C C . ALA A 1 117 ? -5.785 7.138 -14.814 1.00 89.25 117 ALA A C 1
ATOM 941 O O . ALA A 1 117 ? -4.637 7.567 -14.907 1.00 89.25 117 ALA A O 1
ATOM 942 N N . SER A 1 118 ? -6.848 7.939 -14.963 1.00 90.62 118 SER A N 1
ATOM 943 C CA . SER A 1 118 ? -6.737 9.369 -15.285 1.00 90.62 118 SER A CA 1
ATOM 944 C C . SER A 1 118 ? -6.043 10.195 -14.193 1.00 90.62 118 SER A C 1
ATOM 946 O O . SER A 1 118 ? -5.560 11.294 -14.459 1.00 90.62 118 SER A O 1
ATOM 948 N N . LYS A 1 119 ? -5.965 9.662 -12.968 1.00 87.19 119 LYS A N 1
ATOM 949 C CA . LYS A 1 119 ? -5.317 10.285 -11.806 1.00 87.19 119 LYS A CA 1
ATOM 950 C C . LYS A 1 119 ? -3.910 9.755 -11.546 1.00 87.19 119 LYS A C 1
ATOM 952 O O . LYS A 1 119 ? -3.251 10.247 -10.636 1.00 87.19 119 LYS A O 1
ATOM 957 N N . VAL A 1 120 ? -3.456 8.760 -12.306 1.00 89.56 120 VAL A N 1
ATOM 958 C CA . VAL A 1 120 ? -2.116 8.179 -12.190 1.00 89.56 12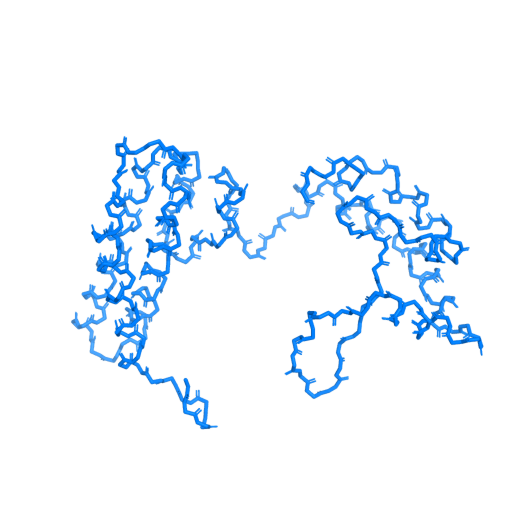0 VAL A CA 1
ATOM 959 C C . VAL A 1 120 ? -1.252 8.763 -13.312 1.00 89.56 120 VAL A C 1
ATOM 961 O O . VAL A 1 120 ? -1.433 8.376 -14.467 1.00 89.56 120 VAL A O 1
ATOM 964 N N . PRO A 1 121 ? -0.292 9.663 -13.018 1.00 90.19 121 PRO A N 1
ATOM 965 C CA . PRO A 1 121 ? 0.465 10.392 -14.046 1.00 90.19 121 PRO A CA 1
ATOM 966 C C . PRO A 1 121 ? 1.192 9.503 -15.064 1.00 90.19 121 PRO A C 1
ATOM 968 O O . PRO A 1 121 ? 1.408 9.903 -16.207 1.00 90.19 121 PRO A O 1
ATOM 971 N N . LEU A 1 122 ? 1.546 8.282 -14.657 1.00 94.69 122 LEU A N 1
ATOM 972 C CA . LEU A 1 122 ? 2.269 7.324 -15.487 1.00 94.69 122 LEU A CA 1
ATOM 973 C C . LEU A 1 122 ? 1.369 6.394 -16.309 1.00 94.69 122 LEU A C 1
ATOM 975 O O . LEU A 1 122 ? 1.885 5.726 -17.199 1.00 94.69 122 LEU A O 1
ATOM 979 N N . ALA A 1 123 ? 0.058 6.327 -16.053 1.00 95.38 123 ALA A N 1
ATOM 980 C CA . ALA A 1 123 ? -0.807 5.319 -16.676 1.00 95.38 123 ALA A CA 1
ATOM 981 C C . ALA A 1 123 ? -0.796 5.422 -18.207 1.00 95.38 123 ALA A C 1
ATOM 983 O O . ALA A 1 123 ? -0.382 4.492 -18.896 1.00 95.38 123 ALA A O 1
ATOM 984 N N . ARG A 1 124 ? -1.139 6.603 -18.733 1.00 95.25 124 ARG A N 1
ATOM 985 C CA . ARG A 1 124 ? -1.130 6.864 -20.177 1.00 95.25 124 ARG A CA 1
ATOM 986 C C . ARG A 1 124 ? 0.267 6.719 -20.787 1.00 95.25 124 ARG A C 1
ATOM 988 O O . ARG A 1 124 ? 0.408 6.192 -21.883 1.00 95.25 124 ARG A O 1
ATOM 995 N N . PHE A 1 125 ? 1.301 7.151 -20.065 1.00 96.62 125 PHE A N 1
ATOM 996 C CA . PHE A 1 125 ? 2.686 7.005 -20.508 1.00 96.62 125 PHE A CA 1
ATOM 997 C C . PHE A 1 125 ? 3.070 5.530 -20.696 1.00 96.62 125 PHE A C 1
ATOM 999 O O . PHE A 1 125 ? 3.693 5.186 -21.702 1.00 96.62 125 PHE A O 1
ATOM 1006 N N . PHE A 1 126 ? 2.675 4.655 -19.765 1.00 96.81 126 PHE A N 1
ATOM 1007 C CA . PHE A 1 126 ? 2.917 3.222 -19.888 1.00 96.81 126 PHE A CA 1
ATOM 1008 C C . PHE A 1 126 ? 2.143 2.601 -21.051 1.00 96.81 126 PHE A C 1
ATOM 1010 O O . PHE A 1 126 ? 2.711 1.796 -21.783 1.00 96.81 126 PHE A O 1
ATOM 1017 N N . GLU A 1 127 ? 0.889 3.001 -21.261 1.00 96.88 127 GLU A N 1
ATOM 1018 C CA . GLU A 1 127 ? 0.068 2.527 -22.382 1.00 96.88 127 GLU A CA 1
ATOM 1019 C C . GLU A 1 127 ? 0.665 2.919 -23.742 1.00 96.88 127 GLU A C 1
ATOM 1021 O O . GLU A 1 127 ? 0.830 2.070 -24.618 1.00 96.88 127 GLU A O 1
ATOM 1026 N N . GLU A 1 128 ? 1.053 4.186 -23.910 1.00 97.75 128 GLU A N 1
ATOM 1027 C CA . GLU A 1 128 ? 1.619 4.702 -25.164 1.00 97.75 128 GLU A CA 1
ATOM 1028 C C . GLU A 1 128 ? 2.968 4.044 -25.504 1.00 97.75 128 GLU A C 1
ATOM 1030 O O . GLU A 1 128 ? 3.264 3.780 -26.673 1.00 97.75 128 GLU A O 1
ATOM 1035 N N . ASN A 1 129 ? 3.772 3.715 -24.488 1.00 98.44 129 ASN A N 1
ATOM 1036 C CA . ASN A 1 129 ? 5.111 3.145 -24.657 1.00 98.44 129 ASN A CA 1
ATOM 1037 C C . ASN A 1 129 ? 5.177 1.625 -24.443 1.00 98.44 129 ASN A C 1
ATOM 1039 O O . ASN A 1 129 ? 6.255 1.040 -24.553 1.00 98.44 129 ASN A O 1
ATOM 1043 N N . PHE A 1 130 ? 4.039 0.961 -24.206 1.00 98.38 130 PHE A N 1
ATOM 1044 C CA . PHE A 1 130 ? 3.968 -0.478 -23.930 1.00 98.38 130 PHE A CA 1
ATOM 1045 C C . PHE A 1 130 ? 4.708 -1.322 -24.972 1.00 98.38 130 PHE A C 1
ATOM 1047 O O . PHE A 1 130 ? 5.409 -2.271 -24.631 1.00 98.38 130 PHE A O 1
ATOM 1054 N N . HIS A 1 131 ? 4.589 -0.951 -26.246 1.00 98.44 131 HIS A N 1
ATOM 1055 C CA . HIS A 1 131 ? 5.242 -1.644 -27.351 1.00 98.44 131 HIS A CA 1
ATOM 1056 C C . HIS A 1 131 ? 6.779 -1.650 -27.240 1.00 98.44 131 HIS A C 1
ATOM 1058 O O . HIS A 1 131 ? 7.400 -2.635 -27.629 1.00 98.44 131 HIS A O 1
ATOM 1064 N N . VAL A 1 132 ? 7.389 -0.593 -26.688 1.00 98.44 132 VAL A N 1
ATOM 1065 C CA . VAL A 1 132 ? 8.840 -0.527 -26.446 1.00 98.44 132 VAL A CA 1
ATOM 1066 C C . VAL A 1 132 ? 9.219 -1.451 -25.296 1.00 98.44 132 VAL A C 1
ATOM 1068 O O . VAL A 1 132 ? 10.078 -2.312 -25.472 1.00 98.44 132 VAL A O 1
ATOM 1071 N N . PHE A 1 133 ? 8.531 -1.318 -24.157 1.00 97.81 133 PHE A N 1
ATOM 1072 C CA . PHE A 1 133 ? 8.806 -2.117 -22.959 1.00 97.81 133 PHE A CA 1
ATOM 1073 C C . PHE A 1 133 ? 8.657 -3.612 -23.232 1.00 97.81 133 PHE A C 1
ATOM 1075 O O . PHE A 1 133 ? 9.508 -4.410 -22.848 1.00 97.81 133 PHE A O 1
ATOM 1082 N N . LYS A 1 134 ? 7.591 -3.989 -23.946 1.00 97.88 134 LYS A N 1
ATOM 1083 C CA . LYS A 1 134 ? 7.344 -5.369 -24.347 1.00 97.88 134 LYS A CA 1
ATOM 1084 C C . LYS A 1 134 ? 8.456 -5.892 -25.255 1.00 97.88 134 LYS A C 1
ATOM 1086 O O . LYS A 1 134 ? 8.980 -6.963 -24.980 1.00 97.88 134 LYS A O 1
ATOM 1091 N N . ALA A 1 135 ? 8.820 -5.154 -26.305 1.00 98.44 135 ALA A N 1
ATOM 1092 C CA . ALA A 1 135 ? 9.809 -5.618 -27.275 1.00 98.44 135 ALA A CA 1
ATOM 1093 C C . ALA A 1 135 ? 11.199 -5.822 -26.650 1.00 98.44 135 ALA A C 1
ATOM 1095 O O . ALA A 1 135 ? 11.853 -6.822 -26.935 1.00 98.44 135 ALA A O 1
ATOM 1096 N N . GLU A 1 136 ? 11.651 -4.908 -25.785 1.00 97.88 136 GLU A N 1
ATOM 1097 C CA . GLU A 1 136 ? 12.951 -5.053 -25.116 1.00 97.88 136 GLU A CA 1
ATOM 1098 C C . GLU A 1 136 ? 12.934 -6.157 -24.049 1.00 97.88 136 GLU A C 1
ATOM 1100 O O . GLU A 1 136 ? 13.889 -6.928 -23.959 1.00 97.88 136 GLU A O 1
ATOM 1105 N N . LEU A 1 137 ? 11.836 -6.317 -23.300 1.00 96.00 137 LEU A N 1
ATOM 1106 C CA . LEU A 1 137 ? 11.695 -7.445 -22.377 1.00 96.00 137 LEU A CA 1
ATOM 1107 C C . LEU A 1 137 ? 11.670 -8.788 -23.122 1.00 96.00 137 LEU A C 1
ATOM 1109 O O . LEU A 1 137 ? 12.335 -9.731 -22.704 1.00 96.00 137 LEU A O 1
ATOM 1113 N N . GLU A 1 138 ? 10.940 -8.884 -24.235 1.00 97.00 138 GLU A N 1
ATOM 1114 C CA . GLU A 1 138 ? 10.921 -10.085 -25.078 1.00 97.00 138 GLU A CA 1
ATOM 1115 C C . GLU A 1 138 ? 12.313 -10.394 -25.645 1.00 97.00 138 GLU A C 1
ATOM 1117 O O . GLU A 1 138 ? 12.685 -11.565 -25.716 1.00 97.00 138 GLU A O 1
ATOM 1122 N N . ALA A 1 139 ? 13.107 -9.381 -26.004 1.00 97.19 139 ALA A N 1
ATOM 1123 C CA . ALA A 1 139 ? 14.488 -9.579 -26.441 1.00 97.19 139 ALA A CA 1
ATOM 1124 C C . ALA A 1 139 ? 15.374 -10.148 -25.320 1.00 97.19 139 ALA A C 1
ATOM 1126 O O . ALA A 1 139 ? 16.131 -11.082 -25.571 1.00 97.19 139 ALA A O 1
ATOM 1127 N N . ILE A 1 140 ? 15.239 -9.645 -24.088 1.00 95.25 140 ILE A N 1
ATOM 1128 C CA . ILE A 1 140 ? 15.959 -10.163 -22.911 1.00 95.25 140 ILE A CA 1
ATOM 1129 C C . ILE A 1 140 ? 15.562 -11.615 -22.614 1.00 95.25 140 ILE A C 1
ATOM 1131 O O . ILE A 1 140 ? 16.428 -12.462 -22.405 1.00 95.25 140 ILE A O 1
ATOM 1135 N N . VAL A 1 141 ? 14.258 -11.908 -22.598 1.00 94.62 141 VAL A N 1
ATOM 1136 C CA . VAL A 1 141 ? 13.721 -13.242 -22.273 1.00 94.62 141 VAL A CA 1
ATOM 1137 C C . VAL A 1 141 ? 14.136 -14.288 -23.307 1.00 94.62 141 VAL A C 1
ATOM 1139 O O . VAL A 1 141 ? 14.394 -15.432 -22.947 1.00 94.62 141 VAL A O 1
ATOM 1142 N N . ASN A 1 142 ? 14.211 -13.912 -24.585 1.00 95.81 142 ASN A N 1
ATOM 1143 C CA . ASN A 1 142 ? 14.576 -14.827 -25.667 1.00 95.81 142 ASN A CA 1
ATOM 1144 C C . ASN A 1 142 ? 16.078 -14.809 -26.007 1.00 95.81 142 ASN A C 1
ATOM 1146 O O . ASN A 1 142 ? 16.481 -15.421 -27.000 1.00 95.81 142 ASN A O 1
ATOM 1150 N N . ASP A 1 143 ? 16.913 -14.110 -25.231 1.00 96.06 143 ASP A N 1
ATOM 1151 C CA . ASP A 1 143 ? 18.348 -14.054 -25.501 1.00 96.06 143 ASP A CA 1
ATOM 1152 C C . ASP A 1 143 ? 19.000 -15.428 -25.237 1.00 96.06 143 ASP A C 1
ATOM 1154 O O . ASP A 1 143 ? 18.857 -15.985 -24.145 1.00 96.06 143 ASP A O 1
ATOM 1158 N N . PRO A 1 144 ? 19.767 -15.987 -26.193 1.00 94.12 144 PRO A N 1
ATOM 1159 C CA . PRO A 1 144 ? 20.374 -17.314 -26.059 1.00 94.12 144 PRO A CA 1
ATOM 1160 C C . PRO A 1 144 ? 21.418 -17.419 -24.936 1.00 94.12 144 PRO A C 1
ATOM 1162 O O . PRO A 1 144 ? 21.849 -18.524 -24.610 1.00 94.12 144 PRO A O 1
ATOM 1165 N N . ARG A 1 145 ? 21.853 -16.294 -24.359 1.00 94.12 145 ARG A N 1
ATOM 1166 C CA . ARG A 1 145 ? 22.772 -16.239 -23.214 1.00 94.12 145 ARG A CA 1
ATOM 1167 C C . ARG A 1 145 ? 22.054 -16.317 -21.865 1.00 94.12 145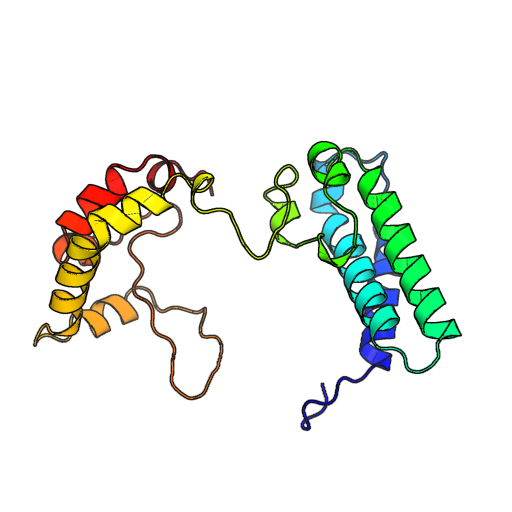 ARG A C 1
ATOM 1169 O O . ARG A 1 145 ? 22.726 -16.210 -20.845 1.00 94.12 145 ARG A O 1
ATOM 1176 N N . ASP A 1 146 ? 20.731 -16.486 -21.864 1.00 92.19 146 ASP A N 1
ATOM 1177 C CA . ASP A 1 146 ? 19.896 -16.540 -20.659 1.00 92.19 146 ASP A CA 1
ATOM 1178 C C . ASP A 1 146 ? 20.001 -15.255 -19.814 1.00 92.19 146 ASP A C 1
ATOM 1180 O O . ASP A 1 146 ? 20.186 -15.269 -18.595 1.00 92.19 146 ASP A O 1
ATOM 1184 N N . LEU A 1 147 ? 19.929 -14.100 -20.490 1.00 90.75 147 LEU A N 1
ATOM 1185 C CA . LEU A 1 147 ? 20.092 -12.790 -19.847 1.00 90.75 147 LEU A CA 1
ATOM 1186 C C . LEU A 1 147 ? 19.045 -12.533 -18.765 1.00 90.75 147 LEU A C 1
ATOM 1188 O O . LEU A 1 147 ? 19.343 -11.876 -17.769 1.00 90.75 147 LEU A O 1
ATOM 1192 N N . TYR A 1 148 ? 17.837 -13.070 -18.938 1.00 90.44 148 TYR A N 1
ATOM 1193 C CA . TYR A 1 148 ? 16.798 -12.986 -17.922 1.00 90.44 148 TYR A CA 1
ATOM 1194 C C . TYR A 1 148 ? 17.244 -13.627 -16.602 1.00 90.44 148 TYR A C 1
ATOM 1196 O O . TYR A 1 148 ? 17.106 -13.005 -15.550 1.00 90.44 148 TYR A O 1
ATOM 1204 N N . GLU A 1 149 ? 17.835 -14.825 -16.638 1.00 89.06 149 GLU A N 1
ATOM 1205 C CA . GLU A 1 149 ? 18.330 -15.494 -15.432 1.00 89.06 149 GLU A CA 1
ATOM 1206 C C . GLU A 1 149 ? 19.505 -14.743 -14.795 1.00 89.06 149 GLU A C 1
ATOM 1208 O O . GLU A 1 149 ? 19.602 -14.682 -13.567 1.00 89.06 149 GLU A O 1
ATOM 1213 N N . VAL A 1 150 ? 20.376 -14.133 -15.606 1.00 89.94 150 VAL A N 1
ATOM 1214 C CA . VAL A 1 150 ? 21.467 -13.279 -15.106 1.00 89.94 150 VAL A CA 1
ATOM 1215 C C . VAL A 1 150 ? 20.900 -12.090 -14.326 1.00 89.94 150 VAL A C 1
ATOM 1217 O O . VAL A 1 150 ? 21.246 -11.913 -13.157 1.00 89.94 150 VAL A O 1
ATOM 1220 N N . LEU A 1 151 ? 19.975 -11.336 -14.929 1.00 88.44 151 LEU A N 1
ATOM 1221 C CA . LEU A 1 151 ? 19.323 -10.181 -14.299 1.00 88.44 151 LEU A CA 1
ATOM 1222 C C . LEU A 1 151 ? 18.545 -10.574 -13.037 1.00 88.44 151 LEU A C 1
ATOM 1224 O O . LEU A 1 151 ? 18.607 -9.896 -12.013 1.00 88.44 151 LEU A O 1
ATOM 1228 N N . ARG A 1 152 ? 17.823 -11.697 -13.087 1.00 85.44 152 ARG A N 1
ATOM 1229 C CA . ARG A 1 152 ? 17.031 -12.203 -11.961 1.00 85.44 152 ARG A CA 1
ATOM 1230 C C . ARG A 1 152 ? 17.896 -12.568 -10.755 1.00 85.44 152 ARG A C 1
ATOM 1232 O O . ARG A 1 152 ? 17.465 -12.393 -9.617 1.00 85.44 152 ARG A O 1
ATOM 1239 N N . ARG A 1 153 ? 19.104 -13.094 -10.981 1.00 83.56 153 ARG A N 1
ATOM 1240 C CA . ARG A 1 153 ? 20.051 -13.435 -9.906 1.00 83.56 153 ARG A CA 1
ATOM 1241 C C . ARG A 1 153 ? 20.733 -12.217 -9.307 1.00 83.56 153 ARG A C 1
ATOM 1243 O O . ARG A 1 153 ? 21.051 -12.249 -8.121 1.00 83.56 153 ARG A O 1
ATOM 1250 N N . GLU A 1 154 ? 20.972 -11.187 -10.112 1.00 80.44 154 GLU A N 1
ATOM 1251 C CA . GLU A 1 154 ? 21.633 -9.959 -9.670 1.00 80.44 154 GLU A CA 1
ATOM 1252 C C . GLU A 1 154 ? 20.816 -9.222 -8.599 1.00 80.44 154 GLU A C 1
ATOM 1254 O O . GLU A 1 154 ? 21.384 -8.720 -7.631 1.00 80.44 154 GLU A O 1
ATOM 1259 N N . ASP A 1 155 ? 19.483 -9.244 -8.707 1.00 70.38 155 ASP A N 1
ATOM 1260 C CA . ASP A 1 155 ? 18.581 -8.678 -7.699 1.00 70.38 155 ASP A CA 1
ATOM 1261 C C . ASP A 1 155 ? 17.359 -9.570 -7.449 1.00 70.38 155 ASP A C 1
ATOM 1263 O O . ASP A 1 155 ? 16.218 -9.242 -7.790 1.00 70.38 155 ASP A O 1
ATOM 1267 N N . GLY A 1 156 ? 17.614 -10.723 -6.826 1.00 66.69 156 GLY A N 1
ATOM 1268 C CA . GLY A 1 156 ? 16.587 -11.708 -6.497 1.00 66.69 156 GLY A CA 1
ATOM 1269 C C . GLY A 1 156 ? 15.383 -11.093 -5.777 1.00 66.69 156 GLY A C 1
ATOM 1270 O O . GLY A 1 156 ? 15.504 -10.446 -4.728 1.00 66.69 156 GLY A O 1
ATOM 1271 N N . SER A 1 157 ? 14.185 -11.317 -6.321 1.00 64.06 157 SER A N 1
ATOM 1272 C CA . SER A 1 157 ? 12.958 -10.891 -5.656 1.00 64.06 157 SER A CA 1
ATOM 1273 C C . SER A 1 157 ? 12.709 -11.733 -4.404 1.00 64.06 157 SER A C 1
ATOM 1275 O O . SER A 1 157 ? 12.404 -12.920 -4.475 1.00 64.06 157 SER A O 1
ATOM 1277 N N . VAL A 1 158 ? 12.793 -11.098 -3.234 1.00 61.94 158 VAL A N 1
ATOM 1278 C CA . VAL A 1 158 ? 12.310 -11.664 -1.962 1.00 61.94 158 VAL A CA 1
ATOM 1279 C C . VAL A 1 158 ? 10.783 -11.600 -1.836 1.00 61.94 158 VAL A C 1
ATOM 1281 O O . VAL A 1 158 ? 10.220 -12.177 -0.911 1.00 61.94 158 VAL A O 1
ATOM 1284 N N . GLU A 1 159 ? 10.097 -10.944 -2.777 1.00 58.69 159 GLU A N 1
ATOM 1285 C CA . GLU A 1 159 ? 8.632 -10.821 -2.828 1.00 58.69 159 GLU A CA 1
ATOM 1286 C C . GLU A 1 159 ? 7.973 -12.046 -3.478 1.00 58.69 159 GLU A C 1
ATOM 1288 O O . GLU A 1 159 ? 6.911 -11.954 -4.091 1.00 58.69 159 GLU A O 1
ATOM 1293 N N . SER A 1 160 ? 8.600 -13.216 -3.339 1.00 50.53 160 SER A N 1
ATOM 1294 C CA . SER A 1 160 ? 7.997 -14.498 -3.686 1.00 50.53 160 SER A CA 1
ATOM 1295 C C . SER A 1 160 ? 6.765 -14.689 -2.792 1.00 50.53 160 SER A C 1
ATOM 1297 O O . SER A 1 160 ? 6.850 -15.198 -1.669 1.00 50.53 160 SER A O 1
ATOM 1299 N N . LEU A 1 161 ? 5.596 -14.283 -3.286 1.00 54.25 161 LEU A N 1
ATOM 1300 C CA . LEU A 1 161 ? 4.324 -14.782 -2.790 1.00 54.25 161 LEU A CA 1
ATOM 1301 C C . LEU A 1 161 ? 4.328 -16.279 -3.086 1.00 54.25 161 LEU A C 1
ATOM 1303 O O . LEU A 1 161 ? 4.094 -16.698 -4.217 1.00 54.25 161 LEU A O 1
ATOM 1307 N N . ALA A 1 162 ? 4.705 -17.057 -2.069 1.00 46.53 162 ALA A N 1
ATOM 1308 C CA . ALA A 1 162 ? 4.968 -18.487 -2.130 1.00 46.53 162 ALA A CA 1
ATOM 1309 C C . ALA A 1 162 ? 3.757 -19.249 -2.687 1.00 46.53 162 ALA A C 1
ATOM 1311 O O . ALA A 1 162 ? 2.889 -19.716 -1.952 1.00 46.53 162 ALA A O 1
ATOM 1312 N N . THR A 1 163 ? 3.697 -19.361 -4.007 1.00 51.88 163 THR A N 1
ATOM 1313 C CA . THR A 1 163 ? 2.721 -20.148 -4.747 1.00 51.88 163 THR A CA 1
ATOM 1314 C C . THR A 1 163 ? 3.477 -21.202 -5.552 1.00 51.88 163 THR A C 1
ATOM 1316 O O . THR A 1 163 ? 4.537 -20.906 -6.115 1.00 51.88 163 THR A O 1
ATOM 1319 N N . PRO A 1 164 ?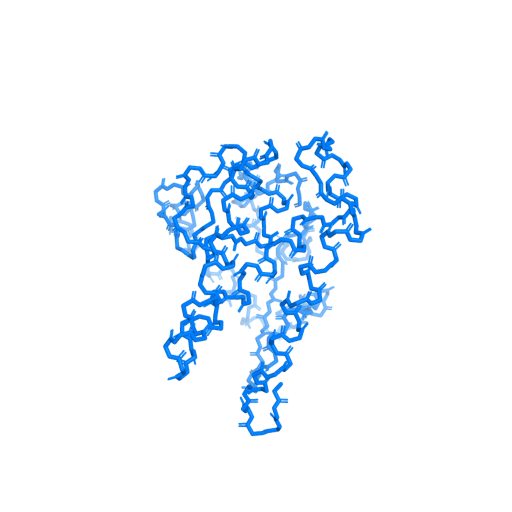 2.986 -22.454 -5.601 1.00 50.12 164 PRO A N 1
ATOM 1320 C CA . PRO A 1 164 ? 3.555 -23.467 -6.480 1.00 50.12 164 PRO A CA 1
ATOM 1321 C C . PRO A 1 164 ? 3.431 -22.982 -7.931 1.00 50.12 164 PRO A C 1
ATOM 1323 O O . PRO A 1 164 ? 2.319 -22.817 -8.425 1.00 50.12 164 PRO A O 1
ATOM 1326 N N . GLY A 1 165 ? 4.560 -22.705 -8.585 1.00 58.78 165 GLY A N 1
ATOM 1327 C CA . GLY A 1 165 ? 4.601 -22.155 -9.947 1.00 58.78 165 GLY A CA 1
ATOM 1328 C C . GLY A 1 165 ? 5.646 -21.059 -10.153 1.00 58.78 165 GLY A C 1
ATOM 1329 O O . GLY A 1 165 ? 6.105 -20.904 -11.276 1.00 58.78 165 GLY A O 1
ATOM 1330 N N . GLY A 1 166 ? 6.075 -20.387 -9.076 1.00 62.22 166 GLY A N 1
ATOM 1331 C CA . GLY A 1 166 ? 7.112 -19.351 -9.119 1.00 62.22 166 GLY A CA 1
ATOM 1332 C C . GLY A 1 166 ? 6.624 -18.048 -9.757 1.00 62.22 166 GLY A C 1
ATOM 1333 O O . GLY A 1 166 ? 6.012 -18.045 -10.820 1.00 62.22 166 GLY A O 1
ATOM 1334 N N . TRP A 1 167 ? 6.868 -16.928 -9.084 1.00 69.25 167 TRP A N 1
ATOM 1335 C CA . TRP A 1 167 ? 6.729 -15.589 -9.653 1.00 69.25 167 TRP A CA 1
ATOM 1336 C C . TRP A 1 167 ? 8.121 -14.972 -9.668 1.00 69.25 167 TRP A C 1
ATOM 1338 O O . TRP A 1 167 ? 8.725 -14.810 -8.608 1.00 69.25 167 TRP A O 1
ATOM 1348 N N . ASP A 1 168 ? 8.615 -14.646 -10.858 1.00 77.38 168 ASP A N 1
ATOM 1349 C CA . ASP A 1 168 ? 9.905 -13.991 -11.043 1.00 77.38 168 ASP A CA 1
ATOM 1350 C C . ASP A 1 168 ? 9.702 -12.544 -11.499 1.00 77.38 168 ASP A C 1
ATOM 1352 O O . ASP A 1 168 ? 8.726 -12.196 -12.168 1.00 77.38 168 ASP A O 1
ATOM 1356 N N . ALA A 1 169 ? 10.638 -11.685 -11.113 1.00 82.19 169 ALA A N 1
ATOM 1357 C CA . ALA A 1 169 ? 10.652 -10.284 -11.488 1.00 82.19 169 ALA A CA 1
ATOM 1358 C C . ALA A 1 169 ? 12.089 -9.859 -11.783 1.00 82.19 169 ALA A C 1
ATOM 1360 O O . ALA A 1 169 ? 13.018 -10.278 -11.093 1.00 82.19 169 ALA A O 1
ATOM 1361 N N . VAL A 1 170 ? 12.247 -8.992 -12.780 1.00 87.19 170 VAL A N 1
ATOM 1362 C CA . VAL A 1 170 ? 13.483 -8.246 -13.026 1.00 87.19 170 VAL A CA 1
ATOM 1363 C C . VAL A 1 170 ? 13.243 -6.800 -12.617 1.00 87.19 170 VAL A C 1
ATOM 1365 O O . VAL A 1 170 ? 12.224 -6.206 -12.980 1.00 87.19 170 VAL A O 1
ATOM 1368 N N . ARG A 1 171 ? 14.142 -6.241 -11.806 1.00 87.25 171 ARG A N 1
ATOM 1369 C CA . ARG A 1 171 ? 14.031 -4.853 -11.348 1.00 87.25 171 ARG A CA 1
ATOM 1370 C C . ARG A 1 171 ? 14.796 -3.934 -12.298 1.00 87.25 171 ARG A C 1
ATOM 1372 O O . ARG A 1 171 ? 15.896 -4.253 -12.726 1.00 87.25 171 ARG A O 1
ATOM 1379 N N . ILE A 1 172 ? 14.196 -2.790 -12.621 1.00 91.56 172 ILE A N 1
ATOM 1380 C CA . ILE A 1 172 ? 14.795 -1.761 -13.495 1.00 91.56 172 ILE A CA 1
ATOM 1381 C C . ILE A 1 172 ? 15.393 -0.629 -12.656 1.00 91.56 172 ILE A C 1
ATOM 1383 O O . ILE A 1 172 ? 16.479 -0.121 -12.931 1.00 91.56 172 ILE A O 1
ATOM 1387 N N . VAL A 1 173 ? 14.675 -0.251 -11.598 1.00 89.12 173 VAL A N 1
ATOM 1388 C CA . VAL A 1 173 ? 15.062 0.781 -10.641 1.00 89.12 173 VAL A CA 1
ATOM 1389 C C . VAL A 1 173 ? 14.541 0.405 -9.256 1.00 89.12 173 VAL A C 1
ATOM 1391 O O . VAL A 1 173 ? 13.431 -0.118 -9.128 1.00 89.12 173 VAL A O 1
ATOM 1394 N N . ARG A 1 174 ? 15.328 0.664 -8.210 1.00 85.69 174 ARG A N 1
ATOM 1395 C CA . ARG A 1 174 ? 14.938 0.450 -6.811 1.00 85.69 174 ARG A CA 1
ATOM 1396 C C . ARG A 1 174 ? 15.548 1.529 -5.923 1.00 85.69 174 ARG A C 1
ATOM 1398 O O . ARG A 1 174 ? 16.759 1.705 -5.928 1.00 85.69 174 ARG A O 1
ATOM 1405 N N . TYR A 1 175 ? 14.717 2.242 -5.161 1.00 83.31 175 TYR A N 1
ATOM 1406 C CA . TYR A 1 175 ? 15.156 3.346 -4.288 1.00 83.31 175 TYR A CA 1
ATOM 1407 C C . TYR A 1 175 ? 16.063 4.361 -5.018 1.00 83.31 175 TYR A C 1
ATOM 1409 O O . TYR A 1 175 ? 17.114 4.745 -4.518 1.00 83.31 175 TYR A O 1
ATOM 1417 N N . GLY A 1 176 ? 15.705 4.724 -6.256 1.00 85.75 176 GLY A N 1
ATOM 1418 C CA . GLY A 1 176 ? 16.493 5.628 -7.107 1.00 85.75 176 GLY A CA 1
ATOM 1419 C C . GLY A 1 176 ? 17.740 5.013 -7.763 1.00 85.75 176 GLY A C 1
ATOM 1420 O O . GLY A 1 176 ? 18.345 5.652 -8.623 1.00 85.75 176 GLY A O 1
ATOM 1421 N N . HIS A 1 177 ? 18.111 3.776 -7.425 1.00 88.88 177 HIS A N 1
ATOM 1422 C CA . HIS A 1 177 ? 19.227 3.066 -8.048 1.00 88.88 177 HIS A CA 1
ATOM 1423 C C . HIS A 1 177 ? 18.766 2.332 -9.305 1.00 88.88 177 HIS A C 1
ATOM 1425 O O . HIS A 1 177 ? 17.899 1.462 -9.237 1.00 88.88 177 HIS A O 1
ATOM 1431 N N . TRP A 1 178 ? 19.343 2.695 -10.449 1.00 91.62 178 TRP A N 1
ATOM 1432 C CA . TRP A 1 178 ? 19.090 2.050 -11.736 1.00 91.62 178 TRP A CA 1
ATOM 1433 C C . TRP A 1 178 ? 19.989 0.828 -11.896 1.00 91.62 178 TRP A C 1
ATOM 1435 O O . TRP A 1 178 ? 21.170 0.889 -11.564 1.00 91.62 178 TRP A O 1
ATOM 1445 N N . PHE A 1 179 ? 19.439 -0.262 -12.424 1.00 92.56 179 PHE A N 1
ATOM 1446 C CA . PHE A 1 179 ? 20.219 -1.454 -12.739 1.00 92.56 179 PHE A CA 1
ATOM 1447 C C . PHE A 1 179 ? 20.896 -1.269 -14.094 1.00 92.56 179 PHE A C 1
ATOM 1449 O O . PHE A 1 179 ? 20.254 -1.388 -15.139 1.00 92.56 179 PHE A O 1
ATOM 1456 N N . ASP A 1 180 ? 22.191 -0.953 -14.072 1.00 92.81 180 ASP A N 1
ATOM 1457 C CA . ASP A 1 180 ? 22.955 -0.639 -15.283 1.00 92.81 180 ASP A CA 1
ATOM 1458 C C . ASP A 1 180 ? 22.923 -1.793 -16.289 1.00 92.81 180 ASP A C 1
ATOM 1460 O O . ASP A 1 180 ? 22.656 -1.552 -17.465 1.00 92.81 180 ASP A O 1
ATOM 1464 N N . LEU A 1 181 ? 23.051 -3.043 -15.826 1.00 91.31 181 LEU A N 1
ATOM 1465 C CA . LEU A 1 181 ? 22.971 -4.219 -16.695 1.00 91.31 181 LEU A CA 1
ATOM 1466 C C . LEU A 1 181 ? 21.620 -4.312 -17.424 1.00 91.31 181 LEU A C 1
ATOM 1468 O O . LEU A 1 181 ? 21.579 -4.602 -18.619 1.00 91.31 181 LEU A O 1
ATOM 1472 N N . PHE A 1 182 ? 20.511 -4.009 -16.739 1.00 94.06 182 PHE A N 1
ATOM 1473 C CA . PHE A 1 182 ? 19.199 -3.943 -17.385 1.00 94.06 182 PHE A CA 1
ATOM 1474 C C . PHE A 1 182 ? 19.167 -2.823 -18.431 1.00 94.06 182 PHE A C 1
ATOM 1476 O O . PHE A 1 182 ? 18.695 -3.029 -19.546 1.00 94.06 182 PHE A O 1
ATOM 1483 N N . CYS A 1 183 ? 19.688 -1.640 -18.098 1.00 95.69 183 CYS A N 1
ATOM 1484 C CA . CYS A 1 183 ? 19.686 -0.493 -19.004 1.00 95.69 183 CYS A CA 1
ATOM 1485 C C . CYS A 1 183 ? 20.605 -0.652 -20.220 1.00 95.69 183 CYS A C 1
ATOM 1487 O O . CYS A 1 183 ? 20.333 -0.050 -21.255 1.00 95.69 183 CYS A O 1
ATOM 1489 N N . GLU A 1 184 ? 21.657 -1.463 -20.134 1.00 95.12 184 GLU A N 1
ATOM 1490 C CA . GLU A 1 184 ? 22.468 -1.845 -21.293 1.00 95.12 184 GLU A CA 1
ATOM 1491 C C . GLU A 1 184 ? 21.683 -2.736 -22.268 1.00 95.12 184 GLU A C 1
ATOM 1493 O O . GLU A 1 184 ? 21.836 -2.612 -23.484 1.00 95.12 184 GLU A O 1
ATOM 1498 N N . MET A 1 185 ? 20.817 -3.612 -21.748 1.00 94.56 185 MET A N 1
ATOM 1499 C CA . MET A 1 185 ? 20.014 -4.547 -22.548 1.00 94.56 185 MET A CA 1
ATOM 1500 C C . MET A 1 185 ? 18.709 -3.938 -23.073 1.00 94.56 185 MET A C 1
ATOM 1502 O O . MET A 1 185 ? 18.252 -4.303 -24.155 1.00 94.56 185 MET A O 1
ATOM 1506 N N . ALA A 1 186 ? 18.116 -3.016 -22.315 1.00 97.38 186 ALA A N 1
ATOM 1507 C CA . ALA A 1 186 ? 16.862 -2.334 -22.622 1.00 97.38 186 ALA A CA 1
ATOM 1508 C C . ALA A 1 186 ? 17.040 -0.801 -22.569 1.00 97.38 186 ALA A C 1
ATOM 1510 O O . ALA A 1 186 ? 16.452 -0.115 -21.717 1.00 97.38 186 ALA A O 1
ATOM 1511 N N . PRO A 1 187 ? 17.886 -0.234 -23.452 1.00 97.94 187 PRO A N 1
ATOM 1512 C CA . PRO A 1 187 ? 18.273 1.169 -23.380 1.00 97.94 187 PRO A CA 1
ATOM 1513 C C . PRO A 1 187 ? 17.096 2.117 -23.600 1.00 97.94 187 PRO A C 1
ATOM 1515 O O . PRO A 1 187 ? 17.022 3.150 -22.933 1.00 97.94 187 PRO A O 1
ATOM 1518 N N . ARG A 1 188 ? 16.142 1.774 -24.477 1.00 98.44 188 ARG A N 1
ATOM 1519 C CA . ARG A 1 188 ? 14.997 2.653 -24.756 1.00 98.44 188 ARG A CA 1
ATOM 1520 C C . ARG A 1 188 ? 14.026 2.668 -23.585 1.00 98.44 188 ARG A C 1
ATOM 1522 O O . ARG A 1 188 ? 13.495 3.722 -23.250 1.00 98.44 188 ARG A O 1
ATOM 1529 N N . THR A 1 189 ? 13.821 1.525 -22.933 1.00 98.00 189 THR A N 1
ATOM 1530 C CA . THR A 1 189 ? 13.038 1.415 -21.700 1.00 98.00 189 THR A CA 1
ATOM 1531 C C . THR A 1 189 ? 13.637 2.305 -20.623 1.00 98.00 189 THR A C 1
ATOM 1533 O O . THR A 1 189 ? 12.922 3.127 -20.052 1.00 98.00 189 THR A O 1
ATOM 1536 N N . CYS A 1 190 ? 14.945 2.209 -20.371 1.00 97.44 190 CYS A N 1
ATOM 1537 C CA . CYS A 1 190 ? 15.583 3.052 -19.365 1.00 97.44 190 CYS A CA 1
ATOM 1538 C C . CYS A 1 190 ? 15.569 4.541 -19.731 1.00 97.44 190 CYS A C 1
ATOM 1540 O O . CYS A 1 190 ? 15.313 5.362 -18.854 1.00 97.44 190 CYS A O 1
ATOM 1542 N N . GLU A 1 191 ? 15.789 4.909 -20.994 1.00 97.81 191 GLU A N 1
ATOM 1543 C CA . GLU A 1 191 ? 15.682 6.300 -21.455 1.00 97.81 191 GLU A CA 1
ATOM 1544 C C . GLU A 1 191 ? 14.277 6.869 -21.197 1.00 97.81 191 GLU A C 1
ATOM 1546 O O . GLU A 1 191 ? 14.126 7.926 -20.578 1.00 97.81 191 GLU A O 1
ATOM 1551 N N . LEU A 1 192 ? 13.241 6.125 -21.593 1.00 97.88 192 LEU A N 1
ATOM 1552 C CA . LEU A 1 192 ? 11.845 6.498 -21.385 1.00 97.88 192 LEU A CA 1
ATOM 1553 C C . LEU A 1 192 ? 11.524 6.653 -19.897 1.00 97.88 192 LEU A C 1
ATOM 1555 O O . LEU A 1 192 ? 10.967 7.673 -19.495 1.00 97.88 192 LEU A O 1
ATOM 1559 N N . LEU A 1 193 ? 11.889 5.682 -19.060 1.00 96.31 193 LEU A N 1
ATOM 1560 C CA . LEU A 1 193 ? 11.601 5.738 -17.625 1.00 96.31 193 LEU A CA 1
ATOM 1561 C C . LEU A 1 193 ? 12.386 6.859 -16.924 1.00 96.31 193 LEU A C 1
ATOM 1563 O O . LEU A 1 193 ? 11.830 7.528 -16.056 1.00 96.31 193 LEU A O 1
ATOM 1567 N N . ARG A 1 194 ? 13.635 7.130 -17.326 1.00 96.06 194 ARG A N 1
ATOM 1568 C CA . ARG A 1 194 ? 14.439 8.253 -16.803 1.00 96.06 194 ARG A CA 1
ATOM 1569 C C . ARG A 1 194 ? 13.877 9.621 -17.189 1.00 96.06 194 ARG A C 1
ATOM 1571 O O . ARG A 1 194 ? 14.144 10.598 -16.499 1.00 96.06 194 ARG A O 1
ATOM 1578 N N . SER A 1 195 ? 13.066 9.713 -18.242 1.00 95.94 195 SER A N 1
ATOM 1579 C CA . SER A 1 195 ? 12.366 10.961 -18.574 1.00 95.94 195 SER A CA 1
ATOM 1580 C C . SER A 1 195 ? 11.226 11.300 -17.600 1.00 95.94 195 SER A C 1
ATOM 1582 O O . SER A 1 195 ? 10.682 12.405 -17.650 1.00 95.94 195 SER A O 1
ATOM 1584 N N . ARG A 1 196 ? 10.841 10.363 -16.718 1.00 95.06 196 ARG A N 1
ATOM 1585 C CA . ARG A 1 196 ? 9.697 10.511 -15.814 1.00 95.06 196 ARG A CA 1
ATOM 1586 C C . ARG A 1 196 ? 10.122 11.011 -14.433 1.00 95.06 196 ARG A C 1
ATOM 1588 O O . ARG A 1 196 ? 10.714 10.242 -13.669 1.00 95.06 196 ARG A O 1
ATOM 1595 N N . PRO A 1 197 ? 9.785 12.259 -14.051 1.00 92.44 197 PRO A N 1
ATOM 1596 C CA . PRO A 1 197 ? 10.123 12.777 -12.727 1.00 92.44 197 PRO A CA 1
ATOM 1597 C C . PRO A 1 197 ? 9.470 11.971 -11.600 1.00 92.44 197 PRO A C 1
ATOM 1599 O O . PRO A 1 197 ? 10.037 11.890 -10.517 1.00 92.44 197 PRO A O 1
ATOM 1602 N N . GLU A 1 198 ? 8.325 11.332 -11.852 1.00 90.19 198 GLU A N 1
ATOM 1603 C CA . GLU A 1 198 ? 7.631 10.489 -10.874 1.00 90.19 198 GLU A CA 1
ATOM 1604 C C . GLU A 1 198 ? 8.439 9.240 -10.484 1.00 90.19 198 GLU A C 1
ATOM 1606 O O . GLU A 1 198 ? 8.223 8.687 -9.410 1.00 90.19 198 GLU A O 1
ATOM 1611 N N . LEU A 1 199 ? 9.367 8.802 -11.343 1.00 89.38 199 LEU A N 1
ATOM 1612 C CA . LEU A 1 199 ? 10.254 7.663 -11.094 1.00 89.38 199 LEU A CA 1
ATOM 1613 C C . LEU A 1 199 ? 11.642 8.114 -10.624 1.00 89.38 199 LEU A C 1
ATOM 1615 O O . LEU A 1 199 ? 12.199 7.513 -9.711 1.00 89.38 199 LEU A O 1
ATOM 1619 N N . VAL A 1 200 ? 12.193 9.177 -11.221 1.00 87.88 200 VAL A N 1
ATOM 1620 C CA . VAL A 1 200 ? 13.547 9.670 -10.897 1.00 87.88 200 VAL A CA 1
ATOM 1621 C C . VAL A 1 200 ? 13.591 10.402 -9.559 1.00 87.88 200 VAL A C 1
ATOM 1623 O O . VAL A 1 200 ? 14.545 10.246 -8.806 1.00 87.88 200 VAL A O 1
ATOM 1626 N N . ASN A 1 201 ? 12.556 11.184 -9.254 1.00 84.44 201 ASN A N 1
ATOM 1627 C CA . ASN A 1 201 ? 12.497 12.018 -8.055 1.00 84.44 201 ASN A CA 1
ATOM 1628 C C . ASN A 1 201 ? 11.549 11.434 -7.003 1.00 84.44 201 ASN A C 1
ATOM 1630 O O . ASN A 1 201 ? 11.041 12.180 -6.166 1.00 84.44 201 ASN A O 1
ATOM 1634 N N . CYS A 1 202 ? 11.270 10.126 -7.053 1.00 80.12 202 CYS A N 1
ATOM 1635 C CA . CYS A 1 202 ? 10.475 9.478 -6.019 1.00 80.12 202 CYS A CA 1
ATOM 1636 C C . CYS A 1 202 ? 11.264 9.554 -4.699 1.00 80.12 202 CYS A C 1
ATOM 1638 O O . CYS A 1 202 ? 12.349 8.977 -4.617 1.00 80.12 202 CYS A O 1
ATOM 1640 N N . PRO A 1 203 ? 10.780 10.278 -3.673 1.00 69.19 203 PRO A N 1
ATOM 1641 C CA . PRO A 1 203 ? 11.572 10.600 -2.481 1.00 69.19 203 PRO A CA 1
ATOM 1642 C C . PRO A 1 203 ? 11.772 9.403 -1.532 1.00 69.19 203 PRO A C 1
ATOM 1644 O O . PRO A 1 203 ? 12.138 9.589 -0.370 1.00 69.19 203 PRO A O 1
ATOM 1647 N N . TYR A 1 204 ? 11.471 8.184 -1.989 1.00 59.62 204 TYR A N 1
ATOM 1648 C CA . TYR A 1 204 ? 11.066 7.061 -1.156 1.00 59.62 204 TYR A CA 1
ATOM 1649 C C . TYR A 1 204 ? 11.424 5.685 -1.709 1.00 59.62 204 TYR A C 1
ATOM 1651 O O . TYR A 1 204 ? 11.347 5.470 -2.936 1.00 59.62 204 TYR A O 1
#